Protein AF-C8PLB7-F1 (afdb_monomer)

Mean predicted aligned error: 11.34 Å

Radius of gyration: 22.4 Å; Cα contacts (8 Å, |Δi|>4): 377; chains: 1; bounding box: 38×76×65 Å

Foldseek 3Di:
DPDPPPVVVVCVVPVPPPPVVQADWPDWAWFDPPPDIWIWTDGPQWIDINNHTLGGWDQDPPRWTKWKAAPVSHIDYDQQQVCQQGQKIWIWTADPLGIKIKMWGDPRGRLVQQVVQHWIKIWIWIQSDPPRKIKIWIFIDHNVDQQTDTAWMAMPVQGIDGPVVLVVCVVVPVCVSSVVVVVVSNVNSVVSNCCVVPPNVSNND

Solvent-accessible surface area (backbone atoms only — not comparable to full-atom values): 11173 Å² total; per-residue (Å²): 143,88,77,80,68,66,65,62,57,55,53,61,73,70,70,62,81,70,76,73,65,71,48,73,67,81,52,76,50,80,41,72,79,85,85,52,77,47,40,35,36,39,40,74,63,30,37,23,53,73,82,42,75,47,40,60,50,33,78,42,87,92,76,25,40,27,37,35,32,34,75,87,55,51,57,34,46,99,73,50,75,92,50,50,74,29,38,27,38,36,38,40,41,36,56,98,67,35,41,38,37,41,35,40,34,26,96,85,16,36,34,66,36,25,75,69,46,32,72,28,39,36,39,37,41,33,37,53,46,80,92,79,30,39,40,40,36,32,31,36,40,27,70,77,45,76,42,46,45,68,50,40,35,33,30,70,92,73,42,77,49,35,58,76,53,47,63,51,33,60,72,68,68,48,48,72,64,30,50,54,50,50,54,52,48,53,51,48,32,54,48,44,27,50,44,40,68,69,42,51,51,68,51,57,107

Organism: NCBI:txid553220

Structure (mmCIF, N/CA/C/O backbone):
data_AF-C8PLB7-F1
#
_entry.id   AF-C8PLB7-F1
#
loop_
_atom_site.group_PDB
_atom_site.id
_atom_site.type_symbol
_atom_site.label_atom_id
_atom_site.label_alt_id
_atom_site.label_comp_id
_atom_site.label_asym_id
_atom_site.label_entity_id
_atom_site.label_seq_id
_atom_site.pdbx_PDB_ins_code
_atom_site.Cartn_x
_atom_site.Cartn_y
_atom_site.Cartn_z
_atom_site.occupancy
_atom_site.B_iso_or_equiv
_atom_site.auth_seq_id
_atom_site.auth_comp_id
_atom_site.auth_asym_id
_atom_site.auth_atom_id
_atom_site.pdbx_PDB_model_num
ATOM 1 N N . MET A 1 1 ? 16.553 -50.057 -45.258 1.00 44.00 1 MET A N 1
ATOM 2 C CA . MET A 1 1 ? 15.574 -49.364 -44.387 1.00 44.00 1 MET A CA 1
ATOM 3 C C . MET A 1 1 ? 15.854 -49.722 -42.934 1.00 44.00 1 MET A C 1
ATOM 5 O O . MET A 1 1 ? 15.486 -50.810 -42.526 1.00 44.00 1 MET A O 1
ATOM 9 N N . LYS A 1 2 ? 16.599 -48.869 -42.223 1.00 43.38 2 LYS A N 1
ATOM 10 C CA . LYS A 1 2 ? 16.922 -48.873 -40.775 1.00 43.38 2 LYS A CA 1
ATOM 11 C C . LYS A 1 2 ? 18.164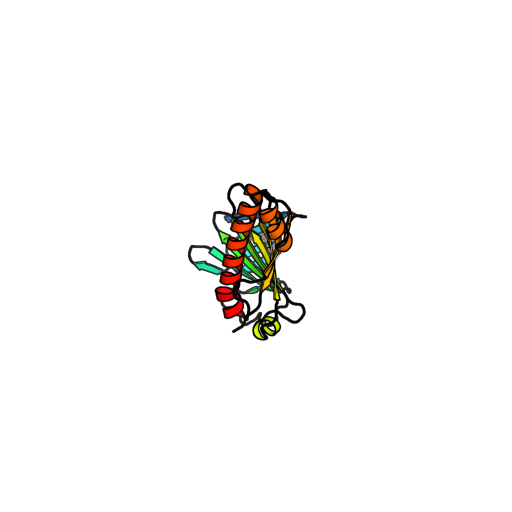 -47.986 -40.686 1.00 43.38 2 LYS A C 1
ATOM 13 O O . LYS A 1 2 ? 19.225 -48.495 -40.999 1.00 43.38 2 LYS A O 1
ATOM 18 N N . ASN A 1 3 ? 17.995 -46.669 -40.519 1.00 47.03 3 ASN A N 1
ATOM 19 C CA . ASN A 1 3 ? 19.025 -45.704 -40.052 1.00 47.03 3 ASN A CA 1
ATOM 20 C C . ASN A 1 3 ? 18.667 -44.225 -40.304 1.00 47.03 3 ASN A C 1
ATOM 22 O O . ASN A 1 3 ? 19.389 -43.352 -39.843 1.00 47.03 3 ASN A O 1
ATOM 26 N N . PHE A 1 4 ? 17.533 -43.902 -40.936 1.00 46.56 4 PHE A N 1
ATOM 27 C CA . PHE A 1 4 ? 17.143 -42.496 -41.156 1.00 46.56 4 PHE A CA 1
ATOM 28 C C . PHE A 1 4 ? 16.261 -41.871 -40.058 1.00 46.56 4 PHE A C 1
ATOM 30 O O . PHE A 1 4 ? 15.975 -40.682 -40.114 1.00 46.56 4 PHE A O 1
ATOM 37 N N . ILE A 1 5 ? 15.856 -42.632 -39.034 1.00 51.91 5 ILE A N 1
ATOM 38 C CA . ILE A 1 5 ? 14.947 -42.136 -37.977 1.00 51.91 5 ILE A CA 1
ATOM 39 C C . ILE A 1 5 ? 15.708 -41.460 -36.817 1.00 51.91 5 ILE A C 1
ATOM 41 O O . ILE A 1 5 ? 15.133 -40.667 -36.078 1.00 51.91 5 ILE A O 1
ATOM 45 N N . ILE A 1 6 ? 17.016 -41.696 -36.675 1.00 48.28 6 ILE A N 1
ATOM 46 C CA . ILE A 1 6 ? 17.774 -41.224 -35.501 1.00 48.28 6 ILE A CA 1
ATOM 47 C C . ILE A 1 6 ? 18.111 -39.722 -35.586 1.00 48.28 6 ILE A C 1
ATOM 49 O O . ILE A 1 6 ? 18.186 -39.056 -34.557 1.00 48.28 6 ILE A O 1
ATOM 53 N N . PHE A 1 7 ? 18.210 -39.136 -36.784 1.00 44.66 7 PHE A N 1
ATOM 54 C CA . PHE A 1 7 ? 18.536 -37.708 -36.924 1.00 44.66 7 PHE A CA 1
ATOM 55 C C . PHE A 1 7 ? 17.333 -36.761 -36.782 1.00 44.66 7 PHE A C 1
ATOM 57 O O . PHE A 1 7 ? 17.515 -35.609 -36.395 1.00 44.66 7 PHE A O 1
ATOM 64 N N . ALA A 1 8 ? 16.104 -37.235 -37.012 1.00 46.91 8 ALA A N 1
ATOM 65 C CA . ALA A 1 8 ? 14.906 -36.404 -36.855 1.00 46.91 8 ALA A CA 1
ATOM 66 C C . ALA A 1 8 ? 14.526 -36.188 -35.376 1.00 46.91 8 ALA A C 1
ATOM 68 O O . ALA A 1 8 ? 14.023 -35.127 -35.011 1.00 46.91 8 ALA A O 1
ATOM 69 N N . VAL A 1 9 ? 14.822 -37.160 -34.504 1.00 48.91 9 VAL A N 1
ATOM 70 C CA . VAL A 1 9 ? 14.510 -37.076 -33.064 1.00 48.91 9 VAL A CA 1
ATOM 71 C C . VAL A 1 9 ? 15.525 -36.201 -32.310 1.00 48.91 9 VAL A C 1
ATOM 73 O O . VAL A 1 9 ? 15.162 -35.525 -31.351 1.00 48.91 9 VAL A O 1
ATOM 76 N N . LEU A 1 10 ? 16.776 -36.118 -32.782 1.00 41.16 10 LEU A N 1
ATOM 77 C CA . LEU A 1 10 ? 17.802 -35.251 -32.185 1.00 41.16 10 LEU A CA 1
ATOM 78 C C . LEU A 1 10 ? 17.600 -33.756 -32.492 1.00 41.16 10 LEU A C 1
ATOM 80 O O . LEU A 1 10 ? 17.876 -32.921 -31.634 1.00 41.16 10 LEU A O 1
ATOM 84 N N . ALA A 1 11 ? 17.054 -33.404 -33.661 1.00 45.56 11 ALA A N 1
ATOM 85 C CA . ALA A 1 11 ? 16.717 -32.013 -33.981 1.00 45.56 11 ALA A CA 1
ATOM 86 C C . ALA A 1 11 ? 15.489 -31.504 -33.195 1.00 45.56 11 ALA A C 1
ATOM 88 O O . ALA A 1 11 ? 15.425 -30.327 -32.840 1.00 45.56 11 ALA A O 1
ATOM 89 N N . ALA A 1 12 ? 14.551 -32.394 -32.851 1.00 45.41 12 ALA A N 1
ATOM 90 C CA . ALA A 1 12 ? 13.386 -32.062 -32.028 1.00 45.41 12 ALA A CA 1
ATOM 91 C C . ALA A 1 12 ? 13.721 -31.898 -30.530 1.00 45.41 12 ALA A C 1
ATOM 93 O O . ALA A 1 12 ? 13.038 -31.150 -29.834 1.00 45.41 12 ALA A O 1
ATOM 94 N N . LEU A 1 13 ? 14.789 -32.539 -30.035 1.00 42.94 13 LEU A N 1
ATOM 95 C CA . LEU A 1 13 ? 15.243 -32.410 -28.641 1.00 42.94 13 LEU A CA 1
ATOM 96 C C . LEU A 1 13 ? 16.138 -31.182 -28.389 1.00 42.94 13 LEU A C 1
ATOM 98 O O . LEU A 1 13 ? 16.263 -30.751 -27.247 1.00 42.94 13 LEU A O 1
ATOM 102 N N . LEU A 1 14 ? 16.730 -30.593 -29.435 1.00 44.09 14 LEU A N 1
ATOM 103 C CA . LEU A 1 14 ? 17.601 -29.411 -29.326 1.00 44.09 14 LEU A CA 1
ATOM 104 C C . LEU A 1 14 ? 16.931 -28.097 -29.774 1.00 44.09 14 LEU A C 1
ATOM 106 O O . LEU A 1 14 ? 17.457 -27.021 -29.501 1.00 44.09 14 LEU A O 1
ATOM 110 N N . GLY A 1 15 ? 15.766 -28.160 -30.426 1.00 38.12 15 GLY A N 1
ATOM 111 C CA . GLY A 1 15 ? 15.064 -26.997 -30.991 1.00 38.12 15 GLY A CA 1
ATOM 112 C C . GLY A 1 15 ? 13.959 -26.383 -30.123 1.00 38.12 15 GLY A C 1
ATOM 113 O O . GLY A 1 15 ? 13.179 -25.584 -30.633 1.00 38.12 15 GLY A O 1
ATOM 114 N N . GLY A 1 16 ? 13.843 -26.767 -28.848 1.00 37.75 16 GLY A N 1
ATOM 115 C CA . GLY A 1 16 ? 12.650 -26.482 -28.039 1.00 37.75 16 GLY A CA 1
ATOM 116 C C . GLY A 1 16 ? 12.865 -25.782 -26.700 1.00 37.75 16 GLY A C 1
ATOM 117 O O . GLY A 1 16 ? 11.880 -25.478 -26.038 1.00 37.75 16 GLY A O 1
ATOM 118 N N . CYS A 1 17 ? 14.096 -25.452 -26.295 1.00 42.00 17 CYS A N 1
ATOM 119 C CA . CYS A 1 17 ? 14.272 -24.334 -25.368 1.00 42.00 17 CYS A CA 1
ATOM 120 C C . CYS A 1 17 ? 14.085 -23.074 -26.204 1.00 42.00 17 CYS A C 1
ATOM 122 O O . CYS A 1 17 ? 15.049 -22.414 -26.592 1.00 42.00 17 CYS A O 1
ATOM 124 N N . GLY A 1 18 ? 12.822 -22.772 -26.527 1.00 38.41 18 GLY A N 1
ATOM 125 C CA . GLY A 1 18 ? 12.438 -21.421 -26.869 1.00 38.41 18 GLY A CA 1
ATOM 126 C C . GLY A 1 18 ? 13.013 -20.574 -25.755 1.00 38.41 18 GLY A C 1
ATOM 127 O O . GLY A 1 18 ? 12.553 -20.647 -24.616 1.00 38.41 18 GLY A O 1
ATOM 128 N N . VAL A 1 19 ? 14.093 -19.859 -26.060 1.00 39.28 19 VAL A N 1
ATOM 129 C CA . VAL A 1 19 ? 14.572 -18.787 -25.214 1.00 39.28 19 VAL A CA 1
ATOM 130 C C . VAL A 1 19 ? 13.386 -17.843 -25.206 1.00 39.28 19 VAL A C 1
ATOM 132 O O . VAL A 1 19 ? 13.226 -17.023 -26.110 1.00 39.28 19 VAL A O 1
ATOM 135 N N . LEU A 1 20 ? 12.502 -18.018 -24.221 1.00 37.94 20 LEU A N 1
ATOM 136 C CA . LEU A 1 20 ? 11.649 -16.976 -23.702 1.00 37.94 20 LEU A CA 1
ATOM 137 C C . LEU A 1 20 ? 12.656 -15.930 -23.270 1.00 37.94 20 LEU A C 1
ATOM 139 O O . LEU A 1 20 ? 13.120 -15.914 -22.132 1.00 37.94 20 LEU A O 1
ATOM 143 N N . ARG A 1 21 ? 13.095 -15.124 -24.242 1.00 33.06 21 ARG A N 1
ATOM 144 C CA . ARG A 1 21 ? 13.812 -13.897 -23.981 1.00 33.06 21 ARG A CA 1
ATOM 145 C C . ARG A 1 21 ? 12.903 -13.220 -22.971 1.00 33.06 21 ARG A C 1
ATOM 147 O O . ARG A 1 21 ? 11.744 -12.977 -23.323 1.00 33.06 21 ARG A O 1
ATOM 154 N N . PRO A 1 22 ? 13.348 -13.025 -21.717 1.00 39.50 22 PRO A N 1
ATOM 155 C CA . PRO A 1 22 ? 12.521 -12.326 -20.758 1.00 39.50 22 PRO A CA 1
ATOM 156 C C . PRO A 1 22 ? 12.095 -11.038 -21.447 1.00 39.50 22 PRO A C 1
ATOM 158 O O . PRO A 1 22 ? 12.940 -10.372 -22.060 1.00 39.50 22 PRO A O 1
ATOM 161 N N . ALA A 1 23 ? 10.784 -10.775 -21.456 1.00 39.34 23 ALA A N 1
ATOM 162 C CA . ALA A 1 23 ? 10.234 -9.596 -22.104 1.00 39.34 23 ALA A CA 1
ATOM 163 C C . ALA A 1 23 ? 11.114 -8.406 -21.719 1.00 39.34 23 ALA A C 1
ATOM 165 O O . ALA A 1 23 ? 11.456 -8.252 -20.540 1.00 39.34 23 ALA A O 1
ATOM 166 N N . LYS A 1 24 ? 11.574 -7.668 -22.738 1.00 39.19 24 LYS A N 1
ATOM 167 C CA . LYS A 1 24 ? 12.488 -6.535 -22.588 1.00 39.19 24 LYS A CA 1
ATOM 168 C C . LYS A 1 24 ? 11.965 -5.702 -21.415 1.00 39.19 24 LYS A C 1
ATOM 170 O O . LYS A 1 24 ? 10.809 -5.298 -21.419 1.00 39.19 24 LYS A O 1
ATOM 175 N N . SER A 1 25 ? 12.766 -5.601 -20.360 1.00 45.75 25 SER A N 1
ATOM 176 C CA . SER A 1 25 ? 12.371 -4.913 -19.133 1.00 45.75 25 SER A CA 1
ATOM 177 C C . SER A 1 25 ? 12.063 -3.460 -19.466 1.00 45.75 25 SER A C 1
ATOM 179 O O . SER A 1 25 ? 12.968 -2.771 -19.929 1.00 45.75 25 SER A O 1
ATOM 181 N N . ASP A 1 26 ? 10.846 -2.989 -19.198 1.00 60.47 26 ASP A N 1
ATOM 182 C CA . ASP A 1 26 ? 10.502 -1.588 -19.464 1.00 60.47 26 ASP A CA 1
ATOM 183 C C . ASP A 1 26 ? 11.167 -0.650 -18.441 1.00 60.47 26 ASP A C 1
ATOM 185 O O . ASP A 1 26 ? 11.612 0.436 -18.803 1.00 60.47 26 ASP A O 1
ATOM 189 N N . LYS A 1 27 ? 11.268 -1.060 -17.163 1.00 69.75 27 LYS A N 1
ATOM 190 C CA . LYS A 1 27 ? 11.910 -0.294 -16.071 1.00 69.75 27 LYS A CA 1
ATOM 191 C C . LYS A 1 27 ? 12.019 -1.147 -14.797 1.00 69.75 27 LYS A C 1
ATOM 193 O O . LYS A 1 27 ? 11.112 -1.929 -14.506 1.00 69.75 27 LYS A O 1
ATOM 198 N N . GLU A 1 28 ? 13.094 -0.976 -14.026 1.00 79.44 28 GLU A N 1
ATOM 199 C CA . GLU A 1 28 ? 13.206 -1.497 -12.653 1.00 79.44 28 GLU A CA 1
ATOM 200 C C . GLU A 1 28 ? 13.018 -0.356 -11.650 1.00 79.44 28 GLU A C 1
ATOM 202 O O . GLU A 1 28 ? 13.609 0.714 -11.798 1.00 79.44 28 GLU A O 1
ATOM 207 N N . PHE A 1 29 ? 12.222 -0.593 -10.610 1.00 78.56 29 PHE A N 1
ATOM 208 C CA . PHE A 1 29 ? 11.999 0.341 -9.515 1.00 78.56 29 PHE A CA 1
ATOM 209 C C . PHE A 1 29 ? 12.600 -0.230 -8.237 1.00 78.56 29 PHE A C 1
ATOM 211 O O . PHE A 1 29 ? 12.199 -1.297 -7.771 1.00 78.56 29 PHE A O 1
ATOM 218 N N . LYS A 1 30 ? 13.568 0.482 -7.662 1.00 78.44 30 LYS A N 1
ATOM 219 C CA . LYS A 1 30 ? 14.240 0.076 -6.427 1.00 78.44 30 LYS A CA 1
ATOM 220 C C . LYS A 1 30 ? 13.672 0.868 -5.259 1.00 78.44 30 LYS A C 1
ATOM 222 O O . LYS A 1 30 ? 13.637 2.096 -5.295 1.00 78.44 30 LYS A O 1
ATOM 227 N N . PHE A 1 31 ? 13.238 0.147 -4.237 1.00 74.38 31 PHE A N 1
ATOM 228 C CA . PHE A 1 31 ? 12.673 0.692 -3.013 1.00 74.38 31 PHE A CA 1
ATOM 229 C C . PHE A 1 31 ? 13.518 0.284 -1.834 1.00 74.38 31 PHE A C 1
ATOM 231 O O . PHE A 1 31 ? 13.687 -0.905 -1.595 1.00 74.38 31 PHE A O 1
ATOM 238 N N . TYR A 1 32 ? 14.003 1.255 -1.076 1.00 67.81 32 TYR A N 1
ATOM 239 C CA . TYR A 1 32 ? 14.591 0.970 0.220 1.00 67.81 32 TYR A CA 1
ATOM 240 C C . TYR A 1 32 ? 13.494 1.039 1.281 1.00 67.81 32 TYR A C 1
ATOM 242 O O . TYR A 1 32 ? 12.891 2.092 1.467 1.00 67.81 32 TYR A O 1
ATOM 250 N N . ASP A 1 33 ? 13.216 -0.077 1.953 1.00 62.31 33 ASP A N 1
ATOM 251 C CA . ASP A 1 33 ? 12.211 -0.140 3.027 1.00 62.31 33 ASP A CA 1
ATOM 252 C C . ASP A 1 33 ? 12.786 0.192 4.417 1.00 62.31 33 ASP A C 1
ATOM 254 O O . ASP A 1 33 ? 12.094 0.050 5.421 1.00 62.31 33 ASP A O 1
ATOM 258 N N . GLY A 1 34 ? 14.054 0.615 4.488 1.00 57.06 34 GLY A N 1
ATOM 259 C CA . GLY A 1 34 ? 14.772 0.857 5.742 1.00 57.06 34 GLY A CA 1
ATOM 260 C C . GLY A 1 34 ? 15.759 -0.252 6.115 1.00 57.06 34 GLY A C 1
ATOM 261 O O . GLY A 1 34 ? 16.770 0.048 6.746 1.00 57.06 34 GLY A O 1
ATOM 262 N N . ASN A 1 35 ? 15.521 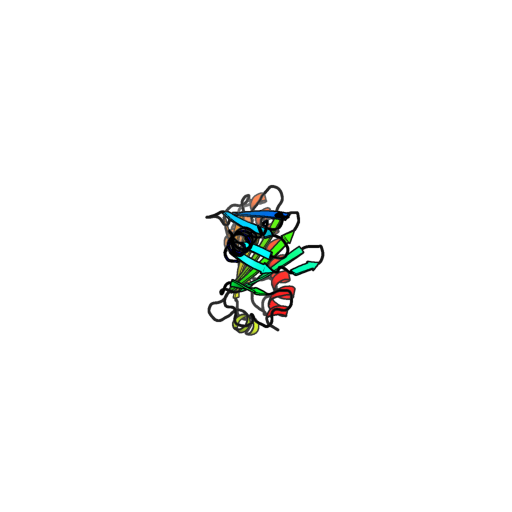-1.494 5.676 1.00 63.47 35 ASN A N 1
ATOM 263 C CA . ASN A 1 35 ? 16.353 -2.663 5.994 1.00 63.47 35 ASN A CA 1
ATOM 264 C C . ASN A 1 35 ? 16.916 -3.355 4.749 1.00 63.47 35 ASN A C 1
ATOM 266 O O . ASN A 1 35 ? 17.990 -3.954 4.792 1.00 63.47 35 ASN A O 1
ATOM 270 N N . LYS A 1 36 ? 16.181 -3.318 3.638 1.00 72.00 36 LYS A N 1
ATOM 271 C CA . LYS A 1 36 ? 16.565 -3.963 2.385 1.00 72.00 36 LYS A CA 1
ATOM 272 C C . LYS A 1 36 ? 16.073 -3.167 1.189 1.00 72.00 36 LYS A C 1
ATOM 274 O O . LYS A 1 36 ? 15.085 -2.436 1.240 1.00 72.00 36 LYS A O 1
ATOM 279 N N . THR A 1 37 ? 16.767 -3.360 0.075 1.00 79.94 37 THR A N 1
ATOM 280 C CA . THR A 1 37 ? 16.272 -2.895 -1.216 1.00 79.94 37 THR A CA 1
ATOM 281 C C . THR A 1 37 ? 15.337 -3.951 -1.792 1.00 79.94 37 THR A C 1
ATOM 283 O O . THR A 1 37 ? 15.743 -5.089 -2.019 1.00 79.94 37 THR A O 1
ATOM 286 N N . VAL A 1 38 ? 14.088 -3.575 -2.029 1.00 82.19 38 VAL A N 1
ATOM 287 C CA . VAL A 1 38 ? 13.103 -4.349 -2.778 1.00 82.19 38 VAL A CA 1
ATOM 288 C C . VAL A 1 38 ? 13.103 -3.861 -4.221 1.00 82.19 38 VAL A C 1
ATOM 290 O O . VAL A 1 38 ? 13.019 -2.662 -4.485 1.00 82.19 38 VAL A O 1
ATOM 293 N N . ILE A 1 39 ? 13.216 -4.791 -5.163 1.00 84.38 39 ILE A N 1
ATOM 294 C CA . ILE A 1 39 ? 13.245 -4.502 -6.595 1.00 84.38 39 ILE A CA 1
ATOM 295 C C . ILE A 1 39 ? 11.906 -4.904 -7.194 1.00 84.38 39 ILE A C 1
ATOM 297 O O . ILE A 1 39 ? 11.518 -6.072 -7.138 1.00 84.38 39 ILE A O 1
ATOM 301 N N . TYR A 1 40 ? 11.230 -3.943 -7.808 1.00 84.44 40 TYR A N 1
ATOM 302 C CA . TYR A 1 40 ? 10.045 -4.182 -8.614 1.00 84.44 40 TYR A CA 1
ATOM 303 C C . TYR A 1 40 ? 10.386 -4.069 -10.089 1.00 84.44 40 TYR A C 1
ATOM 305 O O . TYR A 1 40 ? 11.109 -3.163 -10.504 1.00 84.44 40 TYR A O 1
ATOM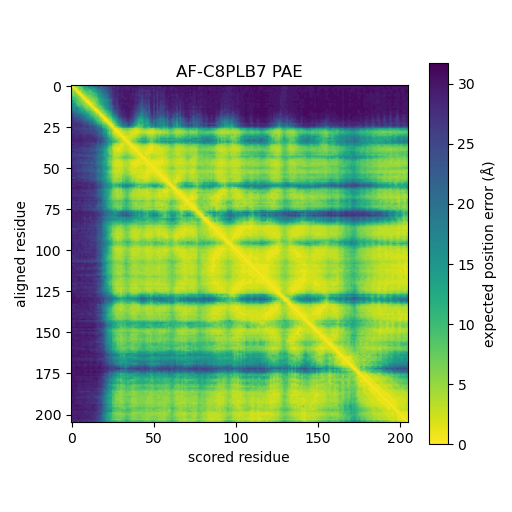 313 N N . LYS A 1 41 ? 9.858 -4.986 -10.892 1.00 84.62 41 LYS A N 1
ATOM 314 C CA . LYS A 1 41 ? 10.141 -5.041 -12.325 1.00 84.62 41 LYS A CA 1
ATOM 315 C C . LYS A 1 41 ? 8.876 -5.326 -13.112 1.00 84.62 41 LYS A C 1
ATOM 317 O O . LYS A 1 41 ? 8.127 -6.234 -12.760 1.00 84.62 41 LYS A O 1
ATOM 322 N N . PHE A 1 42 ? 8.695 -4.596 -14.207 1.00 80.00 42 PHE A N 1
ATOM 323 C CA . PHE A 1 42 ? 7.712 -4.933 -15.230 1.00 80.00 42 PHE A CA 1
ATOM 324 C C . PHE A 1 42 ? 8.391 -5.677 -16.375 1.00 80.00 42 PHE A C 1
ATOM 326 O O . PHE A 1 42 ? 9.396 -5.214 -16.920 1.00 80.00 42 PHE A O 1
ATOM 333 N N . ALA A 1 43 ? 7.843 -6.836 -16.728 1.00 82.00 43 ALA A N 1
ATOM 334 C CA . ALA A 1 43 ? 8.248 -7.587 -17.908 1.00 82.00 43 ALA A CA 1
ATOM 335 C C . ALA A 1 43 ? 6.987 -8.040 -18.652 1.00 82.00 43 ALA A C 1
ATOM 337 O O . ALA A 1 43 ? 6.261 -8.926 -18.187 1.00 82.00 43 ALA A O 1
ATOM 338 N N . GLY A 1 44 ? 6.712 -7.392 -19.789 1.00 82.44 44 GLY A N 1
ATOM 339 C CA . GLY A 1 44 ? 5.432 -7.511 -20.485 1.00 82.44 44 GLY A CA 1
ATOM 340 C C . GLY A 1 44 ? 4.287 -6.988 -19.613 1.00 82.44 44 GLY A C 1
ATOM 341 O O . GLY A 1 44 ? 4.365 -5.893 -19.058 1.00 82.44 44 GLY A O 1
ATOM 342 N N . GLU A 1 45 ? 3.246 -7.799 -19.445 1.00 81.62 45 GLU A N 1
ATOM 343 C CA . GLU A 1 45 ? 2.067 -7.458 -18.634 1.00 81.62 45 GLU A CA 1
ATOM 344 C C . GLU A 1 45 ? 2.193 -7.870 -17.158 1.00 81.62 45 GLU A C 1
ATOM 346 O O . GLU A 1 45 ? 1.261 -7.679 -16.384 1.00 81.62 45 GLU A O 1
ATOM 351 N N . ASN A 1 46 ? 3.335 -8.427 -16.738 1.00 86.50 46 ASN A N 1
ATOM 352 C CA . ASN A 1 46 ? 3.519 -8.949 -15.382 1.00 86.50 46 ASN A CA 1
ATOM 353 C C . ASN A 1 46 ? 4.350 -8.013 -14.493 1.00 86.50 46 ASN A C 1
ATOM 355 O O . ASN A 1 46 ? 5.356 -7.448 -14.938 1.00 86.50 46 ASN A O 1
ATOM 359 N N . LEU A 1 47 ? 3.963 -7.912 -13.217 1.00 86.12 47 LEU A N 1
ATOM 360 C CA . LEU A 1 47 ? 4.757 -7.303 -12.147 1.00 86.12 47 LEU A CA 1
ATOM 361 C C . LEU A 1 47 ? 5.543 -8.377 -11.387 1.00 86.12 47 LEU A C 1
ATOM 363 O O . LEU A 1 47 ? 4.999 -9.419 -11.026 1.00 86.12 47 LEU A O 1
ATOM 367 N N . TYR A 1 48 ? 6.799 -8.076 -11.072 1.00 87.62 48 TYR A N 1
ATOM 368 C CA . TYR A 1 48 ? 7.669 -8.904 -10.245 1.00 87.62 48 TYR A CA 1
ATOM 369 C C . TYR A 1 48 ? 8.122 -8.135 -8.999 1.00 87.62 48 TYR A C 1
ATOM 371 O O . TYR A 1 48 ? 8.446 -6.955 -9.102 1.00 87.62 48 TYR A O 1
ATOM 379 N N . GLU A 1 49 ? 8.201 -8.811 -7.851 1.00 87.56 49 GLU A N 1
ATOM 380 C CA . GLU A 1 49 ? 8.797 -8.322 -6.594 1.00 87.56 49 GLU A CA 1
ATOM 381 C C . GLU A 1 49 ? 9.976 -9.238 -6.240 1.00 87.56 49 GLU A C 1
ATOM 383 O O . GLU A 1 49 ? 9.790 -10.431 -6.010 1.00 87.56 49 GLU A O 1
ATOM 388 N N . ASN A 1 50 ? 11.203 -8.709 -6.240 1.00 87.62 50 ASN A N 1
ATOM 389 C CA . ASN A 1 50 ? 12.442 -9.469 -6.019 1.00 87.62 50 ASN A CA 1
ATOM 390 C C . ASN A 1 50 ? 12.537 -10.747 -6.878 1.00 87.62 50 ASN A C 1
ATOM 392 O O . ASN A 1 50 ? 12.940 -11.805 -6.403 1.00 87.62 50 ASN A O 1
ATOM 396 N N . GLY A 1 51 ? 12.107 -10.666 -8.140 1.00 85.75 51 GLY A N 1
ATOM 397 C CA . GLY A 1 51 ? 12.100 -11.797 -9.075 1.00 85.75 51 GLY A CA 1
ATOM 398 C C . GLY A 1 51 ? 10.911 -12.757 -8.933 1.00 85.75 51 GLY A C 1
ATOM 399 O O . GLY A 1 51 ? 10.690 -13.571 -9.827 1.00 85.75 51 GLY A O 1
ATOM 400 N N . ARG A 1 52 ? 10.087 -12.641 -7.884 1.00 88.25 52 ARG A N 1
ATOM 401 C CA . ARG A 1 52 ? 8.824 -13.383 -7.775 1.00 88.25 52 ARG A CA 1
ATOM 402 C C . ARG A 1 52 ? 7.774 -12.741 -8.674 1.00 88.25 52 ARG A C 1
ATOM 404 O O . ARG A 1 52 ? 7.470 -11.565 -8.495 1.00 88.25 52 ARG A O 1
ATOM 411 N N . ASN A 1 53 ? 7.186 -13.517 -9.585 1.00 87.75 53 ASN A N 1
ATOM 412 C CA . ASN A 1 53 ? 6.037 -13.063 -10.368 1.00 87.75 53 ASN A CA 1
ATOM 413 C C . ASN A 1 53 ? 4.843 -12.839 -9.431 1.00 87.75 53 ASN A C 1
ATOM 415 O O . ASN A 1 53 ? 4.414 -13.763 -8.735 1.00 87.75 53 ASN A O 1
ATOM 419 N N . LEU A 1 54 ? 4.345 -11.608 -9.395 1.00 86.25 54 LEU A N 1
ATOM 420 C CA . LEU A 1 54 ? 3.127 -11.263 -8.683 1.00 86.25 54 LEU A CA 1
ATOM 421 C C . LEU A 1 54 ? 1.922 -11.526 -9.581 1.00 86.25 54 LEU A C 1
ATOM 423 O O . LEU A 1 54 ? 0.964 -12.132 -9.119 1.00 86.25 54 LEU A O 1
ATOM 427 N N . GLY A 1 55 ? 1.980 -11.172 -10.861 1.00 85.62 55 GLY A N 1
ATOM 428 C CA . GLY A 1 55 ? 0.932 -11.442 -11.842 1.00 85.62 55 GLY A CA 1
ATOM 429 C C . GLY A 1 55 ? 0.679 -10.249 -12.753 1.00 85.62 55 GLY A C 1
ATOM 430 O O . GLY A 1 55 ? 1.474 -9.307 -12.800 1.00 85.62 55 GLY A O 1
ATOM 431 N N . VAL A 1 56 ? -0.447 -10.293 -13.466 1.00 83.56 56 VAL A N 1
ATOM 432 C CA . VAL A 1 56 ? -0.795 -9.295 -14.482 1.00 83.56 56 VAL A CA 1
ATOM 433 C C . VAL A 1 56 ? -1.262 -7.988 -13.840 1.00 83.56 56 VAL A C 1
ATOM 435 O O . VAL A 1 56 ? -2.201 -7.986 -13.040 1.00 83.56 56 VAL A O 1
ATOM 438 N N . TYR A 1 57 ? -0.624 -6.870 -14.193 1.00 80.69 57 TYR A N 1
ATOM 439 C CA . TYR A 1 57 ? -1.045 -5.544 -13.738 1.00 80.69 57 TYR A CA 1
ATOM 440 C C . TYR A 1 57 ? -2.138 -4.966 -14.643 1.00 80.69 57 TYR A C 1
ATOM 442 O O . TYR A 1 57 ? -2.224 -5.246 -15.832 1.00 80.69 57 TYR A O 1
ATOM 450 N N . SER A 1 58 ? -2.985 -4.118 -14.070 1.00 78.62 58 SER A N 1
ATOM 451 C CA . SER A 1 58 ? -3.965 -3.310 -14.789 1.00 78.62 58 SER A CA 1
ATOM 452 C C . SER A 1 58 ? -3.450 -1.884 -14.971 1.00 78.62 58 SER A C 1
ATOM 454 O O . SER A 1 58 ? -2.841 -1.314 -14.061 1.00 78.62 58 SER A O 1
ATOM 456 N N . ILE A 1 59 ? -3.741 -1.278 -16.119 1.00 76.56 59 ILE A N 1
ATOM 457 C CA . ILE A 1 59 ? -3.495 0.148 -16.343 1.00 76.56 59 ILE A CA 1
ATOM 458 C C . ILE A 1 59 ? -4.707 0.932 -15.828 1.00 76.56 59 ILE A C 1
ATOM 460 O O . ILE A 1 59 ? -5.849 0.682 -16.214 1.00 76.56 59 ILE A O 1
ATOM 464 N N . TYR A 1 60 ? -4.457 1.865 -14.917 1.00 66.12 60 TYR A N 1
ATOM 465 C CA . TYR A 1 60 ? -5.418 2.839 -14.416 1.00 66.12 60 TYR A CA 1
ATOM 466 C C . TYR A 1 60 ? -5.085 4.223 -14.995 1.00 66.12 60 TYR A C 1
ATOM 468 O O . TYR A 1 60 ? -3.969 4.440 -15.460 1.00 66.12 60 TYR A O 1
ATOM 476 N N . ARG A 1 61 ? -6.070 5.136 -14.993 1.00 62.44 61 ARG A N 1
ATOM 477 C CA . ARG A 1 61 ? -6.020 6.517 -15.532 1.00 62.44 61 ARG A CA 1
ATOM 478 C C . ARG A 1 61 ? -4.599 7.108 -15.596 1.00 62.44 61 ARG A C 1
ATOM 480 O O . ARG A 1 61 ? -3.900 7.071 -14.593 1.00 62.44 61 ARG A O 1
ATOM 487 N N . ASN A 1 62 ? -4.227 7.713 -16.727 1.00 62.91 62 ASN A N 1
ATOM 488 C CA . ASN A 1 62 ? -2.903 8.315 -16.973 1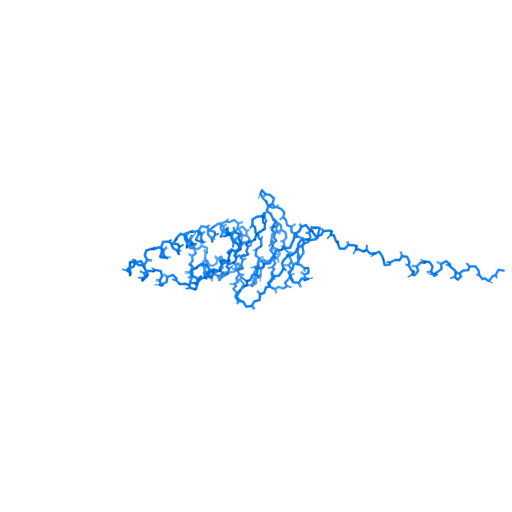.00 62.91 62 ASN A CA 1
ATOM 489 C C . ASN A 1 62 ? -1.723 7.316 -16.946 1.00 62.91 62 ASN A C 1
ATOM 491 O O . ASN A 1 62 ? -0.671 7.631 -16.403 1.00 62.91 62 ASN A O 1
ATOM 495 N N . ASN A 1 63 ? -1.880 6.123 -17.537 1.00 67.81 63 ASN A N 1
ATOM 496 C CA . ASN A 1 63 ? -0.825 5.096 -17.667 1.00 67.81 63 ASN A CA 1
ATOM 497 C C . ASN A 1 63 ? -0.249 4.559 -16.347 1.00 67.81 63 ASN A C 1
ATOM 499 O O . ASN A 1 63 ? 0.822 3.954 -16.322 1.00 67.81 63 ASN A O 1
ATOM 503 N N . ILE A 1 64 ? -0.985 4.721 -15.253 1.00 72.44 64 ILE A N 1
ATOM 504 C CA . ILE A 1 64 ? -0.576 4.237 -13.942 1.00 72.44 64 ILE A CA 1
ATOM 505 C C . ILE A 1 64 ? -0.727 2.719 -13.909 1.00 72.44 64 ILE A C 1
ATOM 507 O O . ILE A 1 64 ? -1.829 2.185 -14.059 1.00 72.44 64 ILE A O 1
ATOM 511 N N . ARG A 1 65 ? 0.366 2.004 -13.647 1.00 79.81 65 ARG A N 1
ATOM 512 C CA . ARG A 1 65 ? 0.337 0.541 -13.514 1.00 79.81 65 ARG A CA 1
ATOM 513 C C . ARG A 1 65 ? -0.059 0.159 -12.094 1.00 79.81 65 ARG A C 1
ATOM 515 O O . ARG A 1 65 ? 0.556 0.628 -11.135 1.00 79.81 65 ARG A O 1
ATOM 522 N N . THR A 1 66 ? -1.074 -0.694 -11.960 1.00 77.44 66 THR A N 1
ATOM 523 C CA . THR A 1 66 ? -1.620 -1.114 -10.664 1.00 77.44 66 THR A CA 1
ATOM 524 C C . THR A 1 66 ? -1.889 -2.608 -10.594 1.00 77.44 66 THR A C 1
ATOM 526 O O . THR A 1 66 ? -2.289 -3.229 -11.570 1.00 77.44 66 THR A O 1
ATOM 529 N N . ILE A 1 67 ? -1.698 -3.195 -9.422 1.00 82.88 67 ILE A N 1
ATOM 530 C CA . ILE A 1 67 ? -2.108 -4.567 -9.117 1.00 82.88 67 ILE A CA 1
ATOM 531 C C . ILE A 1 67 ? -2.413 -4.629 -7.626 1.00 82.88 67 ILE A C 1
ATOM 533 O O . ILE A 1 67 ? -1.818 -3.864 -6.856 1.00 82.88 67 ILE A O 1
ATOM 537 N N . ALA A 1 68 ? -3.330 -5.506 -7.217 1.00 83.62 68 ALA A N 1
ATOM 538 C CA . ALA A 1 68 ? -3.433 -5.871 -5.812 1.00 83.62 68 ALA A CA 1
ATOM 539 C C . ALA A 1 68 ? -3.066 -7.334 -5.600 1.00 83.62 68 ALA A C 1
ATOM 541 O O . ALA A 1 68 ? -3.512 -8.205 -6.343 1.00 83.62 68 ALA A O 1
ATOM 542 N N . VAL A 1 69 ? -2.271 -7.593 -4.568 1.00 84.56 69 VAL A N 1
ATOM 543 C CA . VAL A 1 69 ? -1.795 -8.936 -4.219 1.00 84.56 69 VAL A CA 1
ATOM 544 C C . VAL A 1 69 ? -2.241 -9.257 -2.803 1.00 84.56 69 VAL A C 1
ATOM 546 O O . VAL A 1 69 ? -1.985 -8.458 -1.899 1.00 84.56 69 VAL A O 1
ATOM 549 N N . ASP A 1 70 ? -2.902 -10.398 -2.592 1.00 83.25 70 ASP A N 1
ATOM 550 C CA . ASP A 1 70 ? -3.272 -10.832 -1.242 1.00 83.25 70 ASP A CA 1
ATOM 551 C C . ASP A 1 70 ? -2.105 -11.480 -0.477 1.00 83.25 70 ASP A C 1
ATOM 553 O O . ASP A 1 70 ? -1.033 -11.757 -1.014 1.00 83.25 70 ASP A O 1
ATOM 557 N N . GLY A 1 71 ? -2.321 -11.764 0.808 1.00 75.62 71 GLY A N 1
ATOM 558 C CA . GLY A 1 71 ? -1.342 -12.452 1.655 1.00 75.62 71 GLY A CA 1
ATOM 559 C C . GLY A 1 71 ? -0.938 -13.858 1.183 1.00 75.62 71 GLY A C 1
ATOM 560 O O . GLY A 1 71 ? 0.093 -14.351 1.632 1.00 75.62 71 GLY A O 1
ATOM 561 N N . ALA A 1 72 ? -1.697 -14.495 0.283 1.00 80.12 72 ALA A N 1
ATOM 562 C CA . ALA A 1 72 ? -1.327 -15.766 -0.345 1.00 80.12 72 ALA A CA 1
ATOM 563 C C . ALA A 1 72 ? -0.482 -15.567 -1.621 1.00 80.12 72 ALA A C 1
ATOM 565 O O . ALA A 1 72 ? 0.021 -16.531 -2.196 1.00 80.12 72 ALA A O 1
ATOM 566 N N . GLY A 1 73 ? -0.285 -14.321 -2.058 1.00 76.75 73 GLY A N 1
ATOM 567 C CA . GLY A 1 73 ? 0.417 -13.982 -3.290 1.00 76.75 73 GLY A CA 1
ATOM 568 C C . GLY A 1 73 ? -0.443 -14.129 -4.539 1.00 76.75 73 GLY A C 1
ATOM 569 O O . GLY A 1 73 ? 0.107 -14.144 -5.637 1.00 76.75 73 GLY A O 1
ATOM 570 N N . ARG A 1 74 ? -1.767 -14.260 -4.390 1.00 81.06 74 ARG A N 1
ATOM 571 C CA . ARG A 1 74 ? -2.689 -14.222 -5.526 1.00 81.06 74 ARG A CA 1
ATOM 572 C C . ARG A 1 74 ? -2.871 -12.777 -5.950 1.00 81.06 74 ARG A C 1
ATOM 574 O O . ARG A 1 74 ? -3.086 -11.905 -5.106 1.00 81.06 74 ARG A O 1
ATOM 581 N N . SER A 1 75 ? -2.796 -12.556 -7.252 1.00 81.38 75 SER A N 1
ATOM 582 C CA . SER A 1 75 ? -2.990 -11.244 -7.846 1.00 81.38 75 SER A CA 1
ATOM 583 C C . SER A 1 75 ? -4.388 -11.049 -8.370 1.00 81.38 75 SER A C 1
ATOM 585 O O . SER A 1 75 ? -5.024 -11.969 -8.881 1.00 81.38 75 SER A O 1
ATOM 587 N N . TYR A 1 76 ? -4.823 -9.805 -8.284 1.00 73.94 76 TYR A N 1
ATOM 588 C CA . TYR A 1 76 ? -6.133 -9.368 -8.700 1.00 73.94 76 TYR A CA 1
ATOM 589 C C . TYR A 1 76 ? -5.968 -8.126 -9.579 1.00 73.94 76 TYR A C 1
ATOM 591 O O . TYR A 1 76 ? -5.309 -7.156 -9.191 1.00 73.94 76 TYR A O 1
ATOM 599 N N . GLY A 1 77 ? -6.539 -8.196 -10.784 1.00 64.81 77 GLY A N 1
ATOM 600 C CA . GLY A 1 77 ? -6.738 -7.043 -11.662 1.00 64.81 77 GLY A CA 1
ATOM 601 C C . GLY A 1 77 ? -7.983 -6.249 -11.258 1.00 64.81 77 GLY A C 1
ATOM 602 O O . GLY A 1 77 ? -8.562 -6.494 -10.205 1.00 64.81 77 GLY A O 1
ATOM 603 N N . ASN A 1 78 ? -8.426 -5.323 -12.111 1.00 54.94 78 ASN A N 1
ATOM 604 C CA . ASN A 1 78 ? -9.442 -4.296 -11.815 1.00 54.94 78 ASN A CA 1
ATOM 605 C C . ASN A 1 78 ? -10.847 -4.736 -11.315 1.00 54.94 78 ASN A C 1
ATOM 607 O O . ASN A 1 78 ? -11.686 -3.861 -11.146 1.00 54.94 78 ASN A O 1
ATOM 611 N N . ASN A 1 79 ? -11.118 -6.009 -11.003 1.00 57.59 79 ASN A N 1
ATOM 612 C CA . ASN A 1 79 ? -12.377 -6.471 -10.400 1.00 57.59 79 ASN A CA 1
ATOM 613 C C . ASN A 1 79 ? -12.112 -7.510 -9.295 1.00 57.59 79 ASN A C 1
ATOM 615 O O . ASN A 1 79 ? -11.855 -8.683 -9.555 1.00 57.59 79 ASN A O 1
ATOM 619 N N . TYR A 1 80 ? -12.175 -7.068 -8.041 1.00 63.72 80 TYR A N 1
ATOM 620 C CA . TYR A 1 80 ? -11.458 -7.677 -6.917 1.00 63.72 80 TYR A CA 1
ATOM 621 C C . TYR A 1 80 ? -12.278 -8.625 -6.008 1.00 63.72 80 TYR A C 1
ATOM 623 O O . TYR A 1 80 ? -11.868 -8.938 -4.889 1.00 63.72 80 TYR A O 1
ATOM 631 N N . ARG A 1 81 ? -13.432 -9.123 -6.468 1.00 61.09 81 ARG A N 1
ATOM 632 C CA . ARG A 1 81 ? -14.397 -9.869 -5.626 1.00 61.09 81 ARG A CA 1
ATOM 633 C C . ARG A 1 81 ? -13.832 -11.150 -4.988 1.00 61.09 81 ARG A C 1
ATOM 635 O O . ARG A 1 81 ? -14.266 -11.560 -3.918 1.00 61.09 81 ARG A O 1
ATOM 642 N N . SER A 1 82 ? -12.836 -11.773 -5.614 1.00 63.06 82 SER A N 1
ATOM 643 C CA . SER A 1 82 ? -12.180 -13.005 -5.144 1.00 63.06 82 SER A CA 1
ATOM 644 C C . SER A 1 82 ? -11.279 -12.826 -3.913 1.00 63.06 82 SER A C 1
ATOM 646 O O . SER A 1 82 ? -10.809 -13.816 -3.353 1.00 63.06 82 SER A O 1
ATOM 648 N N . ALA A 1 83 ? -11.041 -11.588 -3.473 1.00 66.56 83 ALA A N 1
ATOM 649 C CA . ALA A 1 83 ? -10.113 -11.272 -2.393 1.00 66.56 83 ALA A CA 1
ATOM 650 C C . ALA A 1 83 ? -10.793 -10.764 -1.105 1.00 66.56 83 ALA A C 1
ATOM 652 O O . ALA A 1 83 ? -10.093 -10.392 -0.169 1.00 66.56 83 ALA A O 1
ATOM 653 N N . LEU A 1 84 ? -12.128 -10.798 -0.995 1.00 73.75 84 LEU A N 1
ATOM 654 C CA . LEU A 1 84 ? -12.882 -10.277 0.165 1.00 73.75 84 LEU A CA 1
ATOM 655 C C . LEU A 1 84 ? -12.421 -10.828 1.533 1.00 73.75 84 LEU A C 1
ATOM 657 O O . LEU A 1 84 ? -12.507 -10.138 2.548 1.00 73.75 84 LEU A O 1
ATOM 661 N N . ASN A 1 85 ? -11.871 -12.047 1.556 1.00 76.75 85 ASN A N 1
ATOM 662 C CA . ASN A 1 85 ? -11.342 -12.700 2.760 1.00 76.75 85 ASN A CA 1
ATOM 663 C C . ASN A 1 85 ? -9.835 -12.462 2.986 1.00 76.75 85 ASN A C 1
ATOM 665 O O . ASN A 1 85 ? -9.221 -13.099 3.845 1.00 76.75 85 ASN A O 1
ATOM 669 N N . ALA A 1 86 ? -9.203 -11.581 2.208 1.00 84.44 86 ALA A N 1
ATOM 670 C CA . ALA A 1 86 ? -7.785 -11.292 2.334 1.00 84.44 86 ALA A CA 1
ATOM 671 C C . ALA A 1 86 ? -7.482 -10.664 3.701 1.00 84.44 86 ALA A C 1
ATOM 673 O O . ALA A 1 86 ? -8.113 -9.701 4.139 1.00 84.44 86 ALA A O 1
ATOM 674 N N . LYS A 1 87 ? -6.469 -11.212 4.376 1.00 91.00 87 LYS A N 1
ATOM 675 C CA . LYS A 1 87 ? -5.929 -10.662 5.629 1.00 91.00 87 LYS A CA 1
ATOM 676 C C . LYS A 1 87 ? -4.869 -9.598 5.395 1.00 91.00 87 LYS A C 1
ATOM 678 O O . LYS A 1 87 ? -4.604 -8.806 6.288 1.00 91.00 87 LYS A O 1
ATOM 683 N N . ARG A 1 88 ? -4.264 -9.588 4.209 1.00 89.75 88 ARG A N 1
ATOM 684 C CA . ARG A 1 88 ? -3.328 -8.568 3.746 1.00 89.75 88 ARG A CA 1
ATOM 685 C C . ARG A 1 88 ? -3.550 -8.342 2.267 1.00 89.75 88 ARG A C 1
ATOM 687 O O . ARG A 1 88 ? -3.781 -9.308 1.546 1.00 89.75 88 ARG A O 1
ATOM 694 N N . MET A 1 89 ? -3.439 -7.095 1.851 1.00 87.94 89 MET A N 1
ATOM 695 C CA . MET A 1 89 ? -3.395 -6.684 0.463 1.00 87.94 89 MET A CA 1
ATOM 696 C C . MET A 1 89 ? -2.322 -5.635 0.278 1.00 87.94 89 MET A C 1
ATOM 698 O O . MET A 1 89 ? -2.209 -4.731 1.097 1.00 87.94 89 MET A O 1
ATOM 702 N N . LYS A 1 90 ? -1.567 -5.731 -0.807 1.00 87.81 90 LYS A N 1
ATOM 703 C CA . LYS A 1 90 ? -0.680 -4.662 -1.258 1.00 87.81 90 LYS A CA 1
ATOM 704 C C . LYS A 1 90 ? -1.227 -4.095 -2.553 1.00 87.81 90 LYS A C 1
ATOM 706 O O . LYS A 1 90 ? -1.460 -4.860 -3.481 1.00 87.81 90 LYS A O 1
ATOM 711 N N . PHE A 1 91 ? -1.416 -2.787 -2.601 1.00 85.44 91 PHE A N 1
ATOM 712 C CA . PHE A 1 91 ? -1.764 -2.027 -3.789 1.00 85.44 91 PHE A CA 1
ATOM 713 C C . PHE A 1 91 ? -0.515 -1.331 -4.285 1.00 85.44 91 PHE A C 1
ATOM 715 O O . PHE A 1 91 ? 0.136 -0.609 -3.529 1.00 85.44 91 PHE A O 1
ATOM 722 N N . TYR A 1 92 ? -0.204 -1.532 -5.554 1.00 83.88 92 TYR A N 1
ATOM 723 C CA . TYR A 1 92 ? 0.948 -0.904 -6.167 1.00 83.88 92 TYR A CA 1
ATOM 724 C C . TYR A 1 92 ? 0.504 0.159 -7.164 1.00 83.88 92 TYR A C 1
ATOM 726 O O . TYR A 1 92 ? -0.498 -0.015 -7.859 1.00 83.88 92 TYR A O 1
ATOM 734 N N . HIS A 1 93 ? 1.251 1.250 -7.224 1.00 82.56 93 HIS A N 1
ATOM 735 C CA . HIS A 1 93 ? 1.052 2.357 -8.141 1.00 82.56 93 HIS A CA 1
ATOM 736 C C . HIS A 1 93 ? 2.416 2.784 -8.663 1.00 82.56 93 HIS A C 1
ATOM 738 O O . HIS A 1 93 ? 3.256 3.207 -7.878 1.00 82.56 93 HIS A O 1
ATOM 744 N N . PHE A 1 94 ? 2.638 2.675 -9.968 1.00 78.69 94 PHE A N 1
ATOM 745 C CA . PHE A 1 94 ? 3.907 3.039 -10.598 1.00 78.69 94 PHE A CA 1
ATOM 746 C C . PHE A 1 94 ? 3.667 4.037 -11.728 1.00 78.69 94 PHE A C 1
ATOM 748 O O . PHE A 1 94 ? 2.752 3.834 -12.534 1.00 78.69 94 PHE A O 1
ATOM 755 N N . ASP A 1 95 ? 4.522 5.051 -11.810 1.00 75.00 95 ASP A N 1
ATOM 756 C CA . ASP A 1 95 ? 4.562 6.041 -12.884 1.00 75.00 95 ASP A CA 1
ATOM 757 C C . ASP A 1 95 ? 6.014 6.347 -13.311 1.00 75.00 95 ASP A C 1
ATOM 759 O O . ASP A 1 95 ? 6.966 5.636 -12.961 1.00 75.00 95 ASP A O 1
ATOM 763 N N . ASP A 1 96 ? 6.202 7.384 -14.126 1.00 68.94 96 ASP A N 1
ATOM 764 C CA . ASP A 1 96 ? 7.534 7.782 -14.582 1.00 68.94 96 ASP A CA 1
ATOM 765 C C . ASP A 1 96 ? 8.411 8.365 -13.463 1.00 68.94 96 ASP A C 1
ATOM 767 O O . ASP A 1 96 ? 9.639 8.234 -13.538 1.00 68.94 96 ASP A O 1
ATOM 771 N N . GLY A 1 97 ? 7.797 8.936 -12.422 1.00 70.25 97 GLY A N 1
ATOM 772 C CA . GLY A 1 97 ? 8.445 9.570 -11.275 1.00 70.25 97 GLY A CA 1
ATOM 773 C C . GLY A 1 97 ? 8.814 8.609 -10.143 1.00 70.25 97 GLY A C 1
ATOM 774 O O . GLY A 1 97 ? 9.668 8.945 -9.329 1.00 70.25 97 GLY A O 1
ATOM 775 N N . GLY A 1 98 ? 8.236 7.407 -10.100 1.00 76.50 98 GLY A N 1
ATOM 776 C CA . GLY A 1 98 ? 8.595 6.380 -9.125 1.00 76.50 98 GLY A CA 1
ATOM 777 C C . GLY A 1 98 ? 7.475 5.373 -8.889 1.00 76.50 98 GLY A C 1
ATOM 778 O O . GLY A 1 98 ? 6.710 5.026 -9.789 1.00 76.50 98 GLY A O 1
ATOM 779 N N . ALA A 1 99 ? 7.383 4.875 -7.661 1.00 80.81 99 ALA A N 1
ATOM 780 C CA . ALA A 1 99 ? 6.243 4.091 -7.222 1.00 80.81 99 ALA A CA 1
ATOM 781 C C . ALA A 1 99 ? 5.798 4.402 -5.797 1.00 80.81 99 ALA A C 1
ATOM 783 O O . ALA A 1 99 ? 6.540 4.896 -4.946 1.00 80.81 99 ALA A O 1
ATOM 784 N N . MET A 1 100 ? 4.550 4.036 -5.559 1.00 85.19 100 MET A N 1
ATOM 785 C CA . MET A 1 100 ? 3.871 4.086 -4.287 1.00 85.19 100 MET A CA 1
ATOM 786 C C . MET A 1 100 ? 3.249 2.723 -4.021 1.00 85.19 100 MET A C 1
ATOM 788 O O . MET A 1 100 ? 2.652 2.098 -4.902 1.00 85.19 100 MET A O 1
ATOM 792 N N . ILE A 1 101 ? 3.389 2.255 -2.792 1.00 87.50 101 ILE A N 1
ATOM 793 C CA . ILE A 1 101 ? 2.898 0.960 -2.347 1.00 87.50 101 ILE A CA 1
ATOM 794 C C . ILE A 1 101 ? 2.091 1.196 -1.087 1.00 87.50 101 ILE A C 1
ATOM 796 O O . ILE A 1 101 ? 2.594 1.747 -0.112 1.00 87.50 101 ILE A O 1
ATOM 800 N N . PHE A 1 102 ? 0.839 0.763 -1.112 1.00 88.38 102 PHE A N 1
ATOM 801 C CA . PHE A 1 102 ? -0.061 0.838 0.025 1.00 88.38 102 PHE A CA 1
ATOM 802 C C . PHE A 1 102 ? -0.437 -0.579 0.440 1.00 88.38 102 PHE A C 1
ATOM 804 O O . PHE A 1 102 ? -1.099 -1.299 -0.304 1.00 88.38 102 PHE A O 1
ATOM 811 N N . SER A 1 103 ? 0.011 -1.011 1.608 1.00 90.25 103 SER A N 1
ATOM 812 C CA . SER A 1 103 ? -0.354 -2.296 2.196 1.00 90.25 103 SER A CA 1
ATOM 813 C C . SER A 1 103 ? -1.476 -2.074 3.197 1.00 90.25 103 SER A C 1
ATOM 815 O O . SER A 1 103 ? -1.403 -1.150 3.989 1.00 90.25 103 SER A O 1
ATOM 817 N N . VAL A 1 104 ? -2.485 -2.938 3.201 1.00 91.12 104 VAL A N 1
ATOM 818 C CA . VAL A 1 104 ? -3.570 -2.959 4.188 1.00 91.12 104 VAL A CA 1
ATOM 819 C C . VAL A 1 104 ? -3.655 -4.353 4.767 1.00 91.12 104 VAL A C 1
ATOM 821 O O . VAL A 1 104 ? -3.565 -5.330 4.024 1.00 91.12 104 VAL A O 1
ATOM 824 N N . TRP A 1 105 ? -3.812 -4.485 6.080 1.00 93.19 105 TRP A N 1
ATOM 825 C CA . TRP A 1 105 ? -3.969 -5.794 6.703 1.00 93.19 105 TRP A CA 1
ATOM 826 C C . TRP A 1 105 ? -4.763 -5.753 7.997 1.00 93.19 105 TRP A C 1
ATOM 828 O O . TRP A 1 105 ? -4.764 -4.787 8.764 1.00 93.19 105 TRP A O 1
ATOM 838 N N . HIS A 1 106 ? -5.393 -6.888 8.264 1.00 94.50 106 HIS A N 1
ATOM 839 C CA . HIS A 1 106 ? -5.979 -7.201 9.548 1.00 94.50 106 HIS A CA 1
ATOM 840 C C . HIS A 1 106 ? -6.035 -8.722 9.742 1.00 94.50 106 HIS A C 1
ATOM 842 O O . HIS A 1 106 ? -6.382 -9.469 8.825 1.00 94.50 106 HIS A O 1
ATOM 848 N N . LYS A 1 107 ? -5.723 -9.197 10.955 1.00 92.88 107 LYS A N 1
ATOM 849 C CA . LYS A 1 107 ? -5.668 -10.636 11.288 1.00 92.88 107 LYS A CA 1
ATOM 850 C C . LYS A 1 107 ? -6.991 -11.385 11.062 1.00 92.88 107 LYS A C 1
ATOM 852 O O . LYS A 1 107 ? -6.978 -12.559 10.691 1.00 92.88 107 LYS A O 1
ATOM 857 N N . ASP A 1 108 ? -8.100 -10.676 11.246 1.00 90.94 108 ASP A N 1
ATOM 858 C CA . ASP A 1 10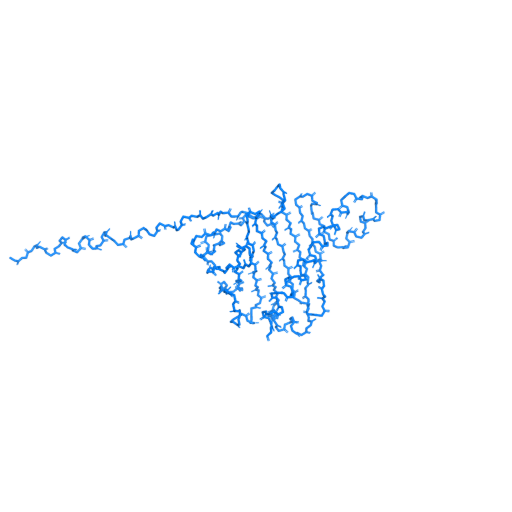8 ? -9.470 -11.195 11.133 1.00 90.94 108 ASP A CA 1
ATOM 859 C C . ASP A 1 108 ? -10.059 -10.999 9.715 1.00 90.94 108 ASP A C 1
ATOM 861 O O . ASP A 1 108 ? -11.218 -11.314 9.479 1.00 90.94 108 ASP A O 1
ATOM 865 N N . GLY A 1 109 ? -9.263 -10.497 8.760 1.00 89.62 109 GLY A N 1
ATOM 866 C CA . GLY A 1 109 ? -9.708 -10.162 7.403 1.00 89.62 109 GLY A CA 1
ATOM 867 C C . GLY A 1 109 ? -10.022 -8.674 7.240 1.00 89.62 109 GLY A C 1
ATOM 868 O O . GLY A 1 109 ? -10.595 -8.046 8.128 1.00 89.62 109 GLY A O 1
ATOM 869 N N . ILE A 1 110 ? -9.618 -8.097 6.106 1.00 91.25 110 ILE A N 1
ATOM 870 C CA . ILE A 1 110 ? -9.711 -6.652 5.858 1.00 91.25 110 ILE A CA 1
ATOM 871 C C . ILE A 1 110 ? -11.175 -6.219 5.749 1.00 91.25 110 ILE A C 1
ATOM 873 O O . ILE A 1 110 ? -11.605 -5.365 6.518 1.00 91.25 110 ILE A O 1
ATOM 877 N N . CYS A 1 111 ? -11.962 -6.829 4.855 1.00 89.50 111 CYS A N 1
ATOM 878 C CA . CYS A 1 111 ? -13.323 -6.353 4.594 1.00 89.50 111 CYS A CA 1
ATOM 879 C C . CYS A 1 111 ? -14.300 -6.599 5.732 1.00 89.50 111 CYS A C 1
ATOM 881 O O . CYS A 1 111 ? -15.111 -5.723 6.013 1.00 89.50 111 CYS A O 1
ATOM 883 N N . SER A 1 112 ? -14.206 -7.737 6.424 1.00 91.38 112 SER A N 1
ATOM 884 C CA . SER A 1 112 ? -15.056 -7.993 7.593 1.00 91.38 112 SER A CA 1
ATOM 885 C C . SER A 1 112 ? -14.883 -6.909 8.657 1.00 91.38 112 SER A C 1
ATOM 887 O O . SER A 1 112 ? -15.860 -6.447 9.237 1.00 91.38 112 SER A O 1
ATOM 889 N N . VAL A 1 113 ? -13.643 -6.488 8.900 1.00 93.88 113 VAL A N 1
ATOM 890 C CA . VAL A 1 113 ? -13.312 -5.505 9.935 1.00 93.88 113 VAL A CA 1
ATOM 891 C C . VAL A 1 113 ? -13.638 -4.098 9.457 1.00 93.88 113 VAL A C 1
ATOM 893 O O . VAL A 1 113 ? -14.292 -3.343 10.172 1.00 93.88 113 V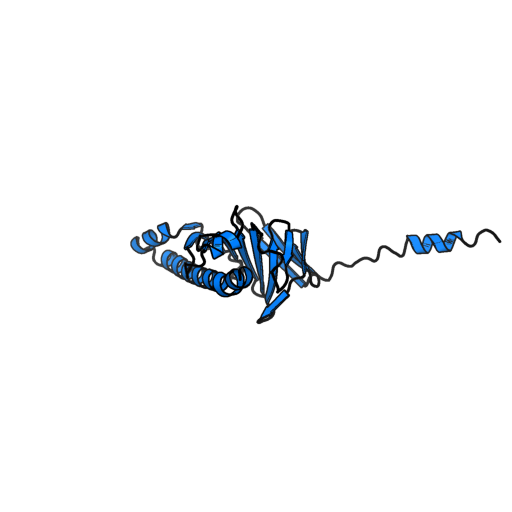AL A O 1
ATOM 896 N N . TYR A 1 114 ? -13.241 -3.768 8.230 1.00 92.81 114 TYR A N 1
ATOM 897 C CA . TYR A 1 114 ? -13.489 -2.469 7.622 1.00 92.81 114 TYR A CA 1
ATOM 898 C C . TYR A 1 114 ? -14.992 -2.165 7.514 1.00 92.81 114 TYR A C 1
ATOM 900 O O . TYR A 1 114 ? -15.433 -1.103 7.948 1.00 92.81 114 TYR A O 1
ATOM 908 N N . ASN A 1 115 ? -15.808 -3.115 7.037 1.00 91.88 115 ASN A N 1
ATOM 909 C CA . ASN A 1 115 ? -17.264 -2.945 6.947 1.00 91.88 115 ASN A CA 1
ATOM 910 C C . ASN A 1 115 ? -17.959 -2.862 8.307 1.00 91.88 115 ASN A C 1
ATOM 912 O O . ASN A 1 115 ? -19.004 -2.227 8.400 1.00 91.88 115 ASN A O 1
ATOM 916 N N . ALA A 1 116 ? -17.368 -3.432 9.359 1.00 93.44 116 ALA A N 1
ATOM 917 C CA . ALA A 1 116 ? -17.833 -3.249 10.732 1.00 93.44 116 ALA A CA 1
ATOM 918 C C . ALA A 1 116 ? -17.467 -1.867 11.319 1.00 93.44 116 ALA A C 1
ATOM 920 O O . ALA A 1 116 ? -17.631 -1.652 12.517 1.00 9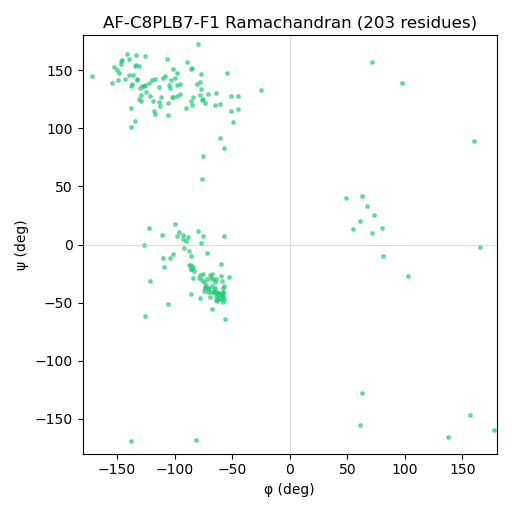3.44 116 ALA A O 1
ATOM 921 N N . GLY A 1 117 ? -16.915 -0.945 10.517 1.00 92.25 117 GLY A N 1
ATOM 922 C CA . GLY A 1 117 ? -16.479 0.380 10.969 1.00 92.25 117 GLY A CA 1
ATOM 923 C C . GLY A 1 117 ? -15.222 0.348 11.841 1.00 92.25 117 GLY A C 1
ATOM 924 O O . GLY A 1 117 ? -14.851 1.357 12.435 1.00 92.25 117 GLY A O 1
ATOM 925 N N . ARG A 1 118 ? -14.549 -0.804 11.933 1.00 94.38 118 ARG A N 1
ATOM 926 C CA . ARG A 1 118 ? -13.332 -0.969 12.726 1.00 94.38 118 ARG A CA 1
ATOM 927 C C . ARG A 1 118 ? -12.091 -0.639 11.908 1.00 94.38 118 ARG A C 1
ATOM 929 O O . ARG A 1 118 ? -12.072 -0.731 10.682 1.00 94.38 118 ARG A O 1
ATOM 936 N N . TYR A 1 119 ? -11.026 -0.298 12.624 1.00 94.44 119 TYR A N 1
ATOM 937 C CA . TYR A 1 119 ? -9.738 0.009 12.022 1.00 94.44 119 TYR A CA 1
ATOM 938 C C . TYR A 1 119 ? -9.043 -1.232 11.455 1.00 94.44 119 TYR A C 1
ATOM 940 O O . TYR A 1 119 ? -8.836 -2.224 12.158 1.00 94.44 119 TYR A O 1
ATOM 948 N N . VAL A 1 120 ? -8.614 -1.127 10.201 1.00 94.69 120 VAL A N 1
ATOM 949 C CA . VAL A 1 120 ? -7.584 -1.973 9.591 1.00 94.69 120 VAL A CA 1
ATOM 950 C C . VAL A 1 120 ? -6.268 -1.200 9.561 1.00 94.69 120 VAL A C 1
ATOM 952 O O . VAL A 1 120 ? -6.270 0.032 9.525 1.00 94.69 120 VAL A O 1
ATOM 955 N N . ASN A 1 121 ? -5.143 -1.907 9.615 1.00 95.75 121 ASN A N 1
ATOM 956 C CA . ASN A 1 121 ? -3.832 -1.261 9.594 1.00 95.75 121 ASN A CA 1
ATOM 957 C C . ASN A 1 121 ? -3.396 -1.014 8.150 1.00 95.75 121 ASN A C 1
ATOM 959 O O . ASN A 1 121 ? -3.758 -1.797 7.264 1.00 95.75 121 ASN A O 1
ATOM 963 N N . PHE A 1 122 ? -2.595 0.027 7.936 1.00 93.44 122 PHE A N 1
ATOM 964 C CA . PHE A 1 122 ? -1.934 0.271 6.664 1.00 93.44 122 PHE A CA 1
ATOM 965 C C . PHE A 1 122 ? -0.456 0.638 6.824 1.00 93.44 122 PHE A C 1
ATOM 967 O O . PHE A 1 122 ? -0.055 1.192 7.844 1.00 93.44 122 PHE A O 1
ATOM 974 N N . ASP A 1 123 ? 0.314 0.340 5.779 1.00 91.88 123 ASP A N 1
ATOM 975 C CA . ASP A 1 123 ? 1.683 0.784 5.533 1.00 91.88 123 ASP A CA 1
ATOM 976 C C . ASP A 1 123 ? 1.628 1.507 4.189 1.00 91.88 123 ASP A C 1
ATOM 978 O O . ASP A 1 123 ? 1.004 1.028 3.236 1.00 91.88 123 ASP A O 1
ATOM 982 N N . PHE A 1 124 ? 2.320 2.622 4.084 1.00 89.31 124 PHE A N 1
ATOM 983 C CA . PHE A 1 124 ? 2.536 3.352 2.855 1.00 89.31 124 PHE A CA 1
ATOM 984 C C . PHE A 1 124 ? 4.031 3.536 2.659 1.00 89.31 124 PHE A C 1
ATOM 986 O O . PHE A 1 124 ? 4.731 3.974 3.568 1.00 89.31 124 PHE A O 1
ATOM 993 N N . ILE A 1 125 ? 4.514 3.214 1.465 1.00 87.12 125 ILE A N 1
ATOM 994 C CA . ILE A 1 125 ? 5.890 3.469 1.051 1.00 87.12 125 ILE A CA 1
ATOM 995 C C . ILE A 1 125 ? 5.850 4.166 -0.300 1.00 87.12 125 ILE A C 1
ATOM 997 O O . ILE A 1 125 ? 5.137 3.728 -1.202 1.00 87.12 125 ILE A O 1
ATOM 1001 N N . SER A 1 126 ? 6.639 5.218 -0.462 1.00 84.12 126 SER A N 1
ATOM 1002 C CA . SER A 1 126 ? 6.795 5.928 -1.724 1.00 84.12 126 SER A CA 1
ATOM 1003 C C . SER A 1 126 ? 8.246 6.322 -1.962 1.00 84.12 126 SER A C 1
ATOM 1005 O O . SER A 1 126 ? 8.965 6.643 -1.019 1.00 84.12 126 SER A O 1
ATOM 1007 N N . ASN A 1 127 ? 8.656 6.315 -3.230 1.00 79.44 127 ASN A N 1
ATOM 1008 C CA . ASN A 1 127 ? 9.890 6.939 -3.702 1.00 79.44 127 ASN A CA 1
ATOM 1009 C C . ASN A 1 127 ? 9.635 7.984 -4.805 1.00 79.44 127 ASN A C 1
ATOM 1011 O O . ASN A 1 127 ? 10.560 8.366 -5.514 1.00 79.44 127 ASN A O 1
ATOM 1015 N N . THR A 1 128 ? 8.380 8.411 -4.986 1.00 70.75 128 THR A N 1
ATOM 1016 C CA . THR A 1 128 ? 7.976 9.355 -6.045 1.00 70.75 128 THR A CA 1
ATOM 1017 C C . THR A 1 128 ? 8.351 10.807 -5.738 1.00 70.75 128 THR A C 1
ATOM 1019 O O . THR A 1 128 ? 8.003 11.707 -6.500 1.00 70.75 128 THR A O 1
ATOM 1022 N N . PHE A 1 129 ? 9.003 11.075 -4.606 1.00 64.69 129 PHE A N 1
ATOM 1023 C CA . PHE A 1 129 ? 9.448 12.419 -4.248 1.00 64.69 129 PHE A CA 1
ATOM 1024 C C . PHE A 1 129 ? 10.714 12.781 -5.038 1.00 64.69 129 PHE A C 1
ATOM 1026 O O . PHE A 1 129 ? 11.527 11.912 -5.366 1.00 64.69 129 PHE A O 1
ATOM 1033 N N . LYS A 1 130 ? 10.865 14.069 -5.387 1.00 52.94 130 LYS A N 1
ATOM 1034 C CA . LYS A 1 130 ? 12.050 14.565 -6.109 1.00 52.94 130 LYS A CA 1
ATOM 1035 C C . LYS A 1 130 ? 13.329 14.180 -5.342 1.00 52.94 130 LYS A C 1
ATOM 1037 O O . LYS A 1 130 ? 13.307 14.073 -4.124 1.00 52.94 130 LYS A O 1
ATOM 1042 N N . ASP A 1 131 ? 14.415 13.936 -6.076 1.00 59.47 131 ASP A N 1
ATOM 1043 C CA . ASP A 1 131 ? 15.765 13.658 -5.544 1.00 59.47 131 ASP A CA 1
ATOM 1044 C C . ASP A 1 131 ? 15.994 12.277 -4.892 1.00 59.47 131 ASP A C 1
ATOM 1046 O O . ASP A 1 131 ? 16.921 12.067 -4.098 1.00 59.47 131 ASP A O 1
ATOM 1050 N N . GLY A 1 132 ? 15.194 11.278 -5.286 1.00 60.03 132 GLY A N 1
ATOM 1051 C CA . GLY A 1 132 ? 15.366 9.900 -4.811 1.00 60.03 132 GLY A CA 1
ATOM 1052 C C . GLY A 1 132 ? 15.063 9.773 -3.320 1.00 60.03 132 GLY A C 1
ATOM 1053 O O . GLY A 1 132 ? 15.719 9.013 -2.598 1.00 60.03 132 GLY A O 1
ATOM 1054 N N . ASP A 1 133 ? 14.117 10.581 -2.858 1.00 72.25 133 ASP A N 1
ATOM 1055 C CA . ASP A 1 133 ? 13.602 10.546 -1.507 1.00 72.25 133 ASP A CA 1
ATOM 1056 C C . ASP A 1 133 ? 12.628 9.398 -1.324 1.00 72.25 133 ASP A C 1
ATOM 1058 O O . ASP A 1 133 ? 11.803 9.101 -2.186 1.00 72.25 133 ASP A O 1
ATOM 1062 N N . TRP A 1 134 ? 12.735 8.755 -0.167 1.00 80.44 134 TRP A N 1
ATOM 1063 C CA . TRP A 1 134 ? 11.787 7.748 0.267 1.00 80.44 134 TRP A CA 1
ATOM 1064 C C . TRP A 1 134 ? 10.941 8.303 1.407 1.00 80.44 134 TRP A C 1
ATOM 1066 O O . TRP A 1 134 ? 11.422 9.063 2.253 1.00 80.44 134 TRP A O 1
ATOM 1076 N N . LEU A 1 135 ? 9.683 7.883 1.423 1.00 83.62 135 LEU A N 1
ATOM 1077 C CA . LEU A 1 135 ? 8.712 8.151 2.468 1.00 83.62 135 LEU A CA 1
ATOM 1078 C C . LEU A 1 135 ? 8.078 6.830 2.886 1.00 83.62 135 LEU A C 1
ATOM 1080 O O . LEU A 1 135 ? 7.580 6.085 2.047 1.00 83.62 135 LEU A O 1
ATOM 1084 N N . TYR A 1 136 ? 8.070 6.571 4.182 1.00 87.06 136 TYR A N 1
ATOM 1085 C CA . TYR A 1 136 ? 7.317 5.517 4.838 1.00 87.06 136 TYR A CA 1
ATOM 1086 C C . TYR A 1 136 ? 6.313 6.155 5.796 1.00 87.06 136 TYR A C 1
ATOM 1088 O O . TYR A 1 136 ? 6.629 7.132 6.475 1.00 87.06 136 TYR A O 1
ATOM 1096 N N . ALA A 1 137 ? 5.122 5.585 5.888 1.00 88.94 137 ALA A N 1
ATOM 1097 C CA . ALA A 1 137 ? 4.181 5.878 6.953 1.00 88.94 137 ALA A CA 1
ATOM 1098 C C . ALA A 1 137 ? 3.344 4.649 7.280 1.00 88.94 137 ALA A C 1
ATOM 1100 O O . ALA A 1 137 ? 3.010 3.874 6.390 1.00 88.94 137 ALA A O 1
ATOM 1101 N N . ASP A 1 138 ? 2.957 4.506 8.538 1.00 91.50 138 ASP A N 1
ATOM 1102 C CA . ASP A 1 138 ? 1.974 3.518 8.956 1.00 91.50 138 ASP A CA 1
ATOM 1103 C C . ASP A 1 138 ? 0.833 4.166 9.721 1.00 91.50 138 ASP A C 1
ATOM 1105 O O . ASP A 1 138 ? 0.897 5.308 10.196 1.00 91.50 138 ASP A O 1
ATOM 1109 N N . GLY A 1 139 ? -0.256 3.421 9.800 1.00 92.75 139 GLY A N 1
ATOM 1110 C CA . GLY A 1 139 ? -1.432 3.923 10.452 1.00 92.75 139 GLY A CA 1
ATOM 1111 C C . GLY A 1 139 ? -2.616 2.988 10.402 1.00 92.75 139 GLY A C 1
ATOM 1112 O O . GLY A 1 139 ? -2.507 1.773 10.214 1.00 92.75 139 GLY A O 1
ATOM 1113 N N . LYS A 1 140 ? -3.782 3.587 10.608 1.00 93.62 140 LYS A N 1
ATOM 1114 C CA . LYS A 1 140 ? -5.062 2.899 10.664 1.00 93.62 140 LYS A CA 1
ATOM 1115 C C . LYS A 1 140 ? -6.092 3.622 9.820 1.00 93.62 140 LYS A C 1
ATOM 1117 O O . LYS A 1 140 ? -6.135 4.841 9.803 1.00 93.62 140 LYS A O 1
ATOM 1122 N N . ILE A 1 141 ? -6.952 2.867 9.161 1.00 92.19 141 ILE A N 1
ATOM 1123 C CA . ILE A 1 141 ? -8.081 3.388 8.385 1.00 92.19 141 ILE A CA 1
ATOM 1124 C C . ILE A 1 141 ? -9.327 2.593 8.742 1.00 92.19 141 ILE A C 1
ATOM 1126 O O . ILE A 1 141 ? -9.259 1.382 8.956 1.00 92.19 141 ILE A O 1
ATOM 1130 N N . SER A 1 142 ? -10.466 3.265 8.836 1.00 91.94 142 SER A N 1
ATOM 1131 C CA . SER A 1 142 ? -11.761 2.627 9.053 1.00 91.94 142 SER A CA 1
ATOM 1132 C C . SER A 1 142 ? -12.787 3.215 8.095 1.00 91.94 142 SER A C 1
ATOM 1134 O O . SER A 1 142 ? -12.588 4.285 7.519 1.00 91.94 142 SER A O 1
ATOM 1136 N N . LYS A 1 143 ? -13.909 2.519 7.919 1.00 89.69 143 LYS A N 1
ATOM 1137 C CA . LYS A 1 143 ? -15.013 3.034 7.105 1.00 89.69 143 LYS A CA 1
ATOM 1138 C C . LYS A 1 143 ? -15.631 4.299 7.711 1.00 89.69 143 LYS A C 1
ATOM 1140 O O . LYS A 1 143 ? -16.069 5.171 6.967 1.00 89.69 143 LYS A O 1
ATOM 1145 N N . SER A 1 144 ? -15.590 4.420 9.037 1.00 88.12 144 SER A N 1
ATOM 1146 C CA . SER A 1 144 ? -16.163 5.533 9.804 1.00 88.12 144 SER A CA 1
ATOM 1147 C C . SER A 1 144 ? -15.233 6.742 9.956 1.00 88.12 144 SER A C 1
ATOM 1149 O O . SER A 1 144 ? -15.674 7.774 10.444 1.00 88.12 144 SER A O 1
ATOM 1151 N N . ASP A 1 145 ? -13.958 6.615 9.580 1.00 82.62 145 ASP A N 1
ATOM 1152 C CA . ASP A 1 145 ? -12.943 7.666 9.691 1.00 82.62 145 ASP A CA 1
ATOM 1153 C C . ASP A 1 145 ? -12.506 8.125 8.297 1.00 82.62 145 ASP A C 1
ATOM 1155 O O . ASP A 1 145 ? -12.105 7.308 7.465 1.00 82.62 145 ASP A O 1
ATOM 1159 N N . ASP A 1 146 ? -12.633 9.414 8.000 1.00 74.81 146 ASP A N 1
ATOM 1160 C CA . ASP A 1 146 ? -12.477 9.939 6.639 1.00 74.81 146 ASP A CA 1
ATOM 1161 C C . ASP A 1 146 ? -11.042 10.255 6.241 1.00 74.81 146 ASP A C 1
ATOM 1163 O O . ASP A 1 146 ? -10.746 10.308 5.044 1.00 74.81 146 ASP A O 1
ATOM 1167 N N . GLU A 1 147 ? -10.155 10.442 7.212 1.00 74.75 147 GLU A N 1
ATOM 1168 C CA . GLU A 1 147 ? -8.780 10.877 6.952 1.00 74.75 147 GLU A CA 1
ATOM 1169 C C . GLU A 1 147 ? -7.757 9.767 7.199 1.00 74.75 147 GLU A C 1
ATOM 1171 O O . GLU A 1 147 ? -6.661 9.802 6.636 1.00 74.75 147 GLU A O 1
ATOM 1176 N N . GLY A 1 148 ? -8.131 8.739 7.964 1.00 82.00 148 GLY A N 1
ATOM 1177 C CA . GLY A 1 148 ? -7.183 7.760 8.465 1.00 82.00 148 GLY A CA 1
ATOM 1178 C C . GLY A 1 148 ? -6.300 8.361 9.554 1.00 82.00 148 GLY A C 1
ATOM 1179 O O . GLY A 1 148 ? -6.080 9.563 9.642 1.00 82.00 148 GLY A O 1
ATOM 1180 N N . ILE A 1 149 ? -5.751 7.500 10.394 1.00 87.25 149 ILE A N 1
ATOM 1181 C CA . ILE A 1 149 ? -4.855 7.884 11.475 1.00 87.25 149 ILE A CA 1
ATOM 1182 C C . ILE A 1 149 ? -3.447 7.498 11.068 1.00 87.25 149 ILE A C 1
ATOM 1184 O O . ILE A 1 149 ? -3.126 6.311 11.041 1.00 87.25 149 ILE A O 1
ATOM 1188 N N . ILE A 1 150 ? -2.590 8.484 10.822 1.00 87.75 150 ILE A N 1
ATOM 1189 C CA . ILE A 1 150 ? -1.147 8.257 10.707 1.00 87.75 150 ILE A CA 1
ATOM 1190 C C . ILE A 1 150 ? -0.576 8.109 12.116 1.00 87.75 150 ILE A C 1
ATOM 1192 O O . ILE A 1 150 ? -0.829 8.941 12.990 1.00 87.75 150 ILE A O 1
ATOM 1196 N N . GLN A 1 151 ? 0.186 7.048 12.354 1.00 88.56 151 GLN A N 1
ATOM 1197 C CA . GLN A 1 151 ? 0.783 6.770 13.660 1.00 88.56 151 GLN A CA 1
ATOM 1198 C C . GLN A 1 151 ? 2.280 7.060 13.641 1.00 88.56 151 GLN A C 1
ATOM 1200 O O . GLN A 1 151 ? 2.768 7.831 14.473 1.00 88.56 151 GLN A O 1
ATOM 1205 N N . ASN A 1 152 ? 2.988 6.502 12.663 1.00 86.69 152 ASN A N 1
ATOM 1206 C CA . ASN A 1 152 ? 4.414 6.717 12.476 1.00 86.69 152 ASN A CA 1
ATOM 1207 C C . ASN A 1 152 ? 4.708 7.083 11.023 1.00 86.69 152 ASN A C 1
ATOM 1209 O O . ASN A 1 152 ? 3.985 6.711 10.101 1.00 86.69 152 ASN A O 1
ATOM 1213 N N . GLY A 1 153 ? 5.803 7.804 10.822 1.00 85.06 153 GLY A N 1
ATOM 1214 C CA . GLY A 1 153 ? 6.342 8.097 9.511 1.00 85.06 153 GLY A CA 1
ATOM 1215 C C . GLY A 1 153 ? 7.856 8.181 9.545 1.00 85.06 153 GLY A C 1
ATOM 1216 O O . GLY A 1 153 ? 8.480 8.373 10.587 1.00 85.06 153 GLY A O 1
ATOM 1217 N N . ALA A 1 154 ? 8.466 7.990 8.392 1.00 82.69 154 ALA A N 1
ATOM 1218 C CA . ALA A 1 154 ? 9.889 8.155 8.222 1.00 82.69 154 ALA A CA 1
ATOM 1219 C C . ALA A 1 154 ? 10.172 8.625 6.803 1.00 82.69 154 ALA A C 1
ATOM 1221 O O . ALA A 1 154 ? 9.529 8.182 5.858 1.00 82.69 154 ALA A O 1
ATOM 1222 N N . SER A 1 155 ? 11.130 9.524 6.640 1.00 80.38 155 SER A N 1
ATOM 1223 C CA . SER A 1 155 ? 11.611 9.899 5.314 1.00 80.38 155 SER A CA 1
ATOM 1224 C C . SER A 1 155 ? 13.111 10.112 5.324 1.00 80.38 155 SER A C 1
ATOM 1226 O O . SER A 1 155 ? 13.717 10.290 6.385 1.00 80.38 155 SER A O 1
ATOM 1228 N N . LYS A 1 156 ? 13.705 10.130 4.134 1.00 77.94 156 LYS A N 1
ATOM 1229 C CA . LYS A 1 156 ? 15.128 10.423 3.959 1.00 77.94 156 LYS A CA 1
ATOM 1230 C C . LYS A 1 156 ? 15.513 11.797 4.518 1.00 77.94 156 LYS A C 1
ATOM 1232 O O . LYS A 1 156 ? 16.452 11.877 5.302 1.00 77.94 156 LYS A O 1
ATOM 1237 N N . GLU A 1 157 ? 14.770 12.849 4.171 1.00 74.44 157 GLU A N 1
ATOM 1238 C CA . GLU A 1 157 ? 15.050 14.216 4.635 1.00 74.44 157 GLU A CA 1
ATOM 1239 C C . GLU A 1 157 ? 14.697 14.456 6.110 1.00 74.44 157 GLU A C 1
ATOM 1241 O O . GLU A 1 157 ? 15.383 15.213 6.796 1.00 74.44 157 GLU A O 1
ATOM 1246 N N . LEU A 1 158 ? 13.616 13.849 6.613 1.00 74.31 158 LEU A N 1
ATOM 1247 C CA . LEU A 1 158 ? 13.074 14.178 7.941 1.00 74.31 158 LEU A CA 1
ATOM 1248 C C . LEU A 1 158 ? 13.455 13.165 9.021 1.00 74.31 158 LEU A C 1
ATOM 1250 O O . LEU A 1 158 ? 13.167 13.411 10.195 1.00 74.31 158 LEU A O 1
ATOM 1254 N N . GLY A 1 159 ? 14.073 12.039 8.659 1.00 77.56 159 GLY A N 1
ATOM 1255 C CA . GLY A 1 159 ? 14.262 10.901 9.555 1.00 77.56 159 GLY A CA 1
ATOM 1256 C C . GLY A 1 159 ? 12.924 10.319 10.025 1.00 77.56 159 GLY A C 1
ATOM 1257 O O . GLY A 1 159 ? 11.903 10.466 9.355 1.00 77.56 159 GLY A O 1
ATOM 1258 N N . VAL A 1 160 ? 12.928 9.662 11.188 1.00 82.00 160 VAL A N 1
ATOM 1259 C CA . VAL A 1 160 ? 11.727 9.084 11.819 1.00 82.00 160 VAL A CA 1
ATOM 1260 C C . VAL A 1 160 ? 10.930 10.166 12.558 1.00 82.00 160 VAL A C 1
ATOM 1262 O O . VAL A 1 160 ? 11.509 11.005 13.251 1.00 82.00 160 VAL A O 1
ATOM 1265 N N . TYR A 1 161 ? 9.603 10.132 12.436 1.00 81.06 161 TYR A N 1
ATOM 1266 C CA . TYR A 1 161 ? 8.660 11.032 13.096 1.00 81.06 161 TYR A CA 1
ATOM 1267 C C . TYR A 1 161 ? 7.349 10.314 13.460 1.00 81.06 161 TYR A C 1
ATOM 1269 O O . TYR A 1 161 ? 6.996 9.281 12.895 1.00 81.06 161 TYR A O 1
ATOM 1277 N N . LYS A 1 162 ? 6.601 10.869 14.416 1.00 82.69 162 LYS A N 1
ATOM 1278 C CA . LYS A 1 162 ? 5.279 10.373 14.832 1.00 82.69 162 LYS A CA 1
ATOM 1279 C C . LYS A 1 162 ? 4.297 11.521 14.946 1.00 82.69 162 LYS A C 1
ATOM 1281 O O . LYS A 1 162 ? 4.703 12.641 15.252 1.00 82.69 162 LYS A O 1
ATOM 1286 N N . THR A 1 163 ? 3.007 11.240 14.800 1.00 78.00 163 THR A N 1
ATOM 1287 C CA . THR A 1 163 ? 1.958 12.269 14.905 1.00 78.00 163 THR A CA 1
ATOM 1288 C C . THR A 1 163 ? 1.982 12.996 16.254 1.00 78.00 163 THR A C 1
ATOM 1290 O O . THR A 1 163 ? 1.845 14.214 16.297 1.00 78.00 163 THR A O 1
ATOM 1293 N N . SER A 1 164 ? 2.274 12.290 17.353 1.00 68.75 164 SER A N 1
ATOM 1294 C CA . SER A 1 164 ? 2.437 12.897 18.686 1.00 68.75 164 SER A CA 1
ATOM 1295 C C . SER A 1 164 ? 3.653 13.820 18.812 1.00 68.75 164 SER A C 1
ATOM 1297 O O . SER A 1 164 ? 3.635 14.756 19.610 1.00 68.75 164 SER A O 1
ATOM 1299 N N . ASP A 1 165 ? 4.715 13.553 18.051 1.00 74.00 165 ASP A N 1
ATOM 1300 C CA . ASP A 1 165 ? 5.962 14.318 18.113 1.00 74.00 165 ASP A CA 1
ATOM 1301 C C . ASP A 1 165 ? 5.879 15.582 17.248 1.00 74.00 165 ASP A C 1
ATOM 1303 O O . ASP A 1 165 ? 6.466 16.602 17.605 1.00 74.00 165 ASP A O 1
ATOM 1307 N N . ILE A 1 166 ? 5.084 15.566 16.169 1.00 67.25 166 ILE A N 1
ATOM 1308 C CA . ILE A 1 166 ? 4.783 16.757 15.354 1.00 67.25 166 ILE A CA 1
ATOM 1309 C C . ILE A 1 166 ? 4.174 17.858 16.222 1.00 67.25 166 ILE A C 1
ATOM 1311 O O . ILE A 1 166 ? 4.634 18.998 16.173 1.00 67.25 166 ILE A O 1
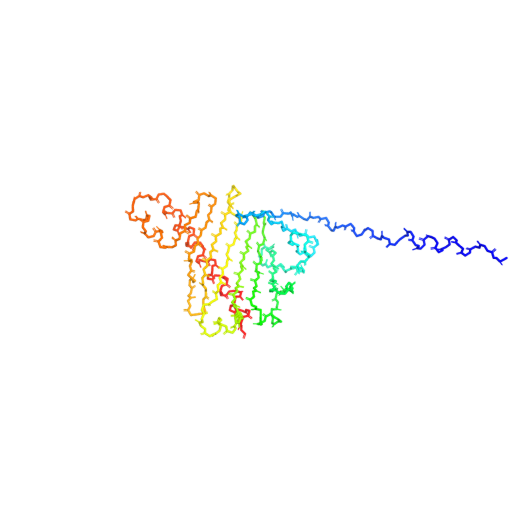ATOM 1315 N N . SER A 1 167 ? 3.193 17.514 17.062 1.00 68.56 167 SER A N 1
ATOM 1316 C CA . SER A 1 167 ? 2.542 18.474 17.960 1.00 68.56 167 SER A CA 1
ATOM 1317 C C . SER A 1 167 ? 3.541 19.173 18.887 1.00 68.56 167 SER A C 1
ATOM 1319 O O . SER A 1 167 ? 3.408 20.367 19.137 1.00 68.56 167 SER A O 1
ATOM 1321 N N . LYS A 1 168 ? 4.579 18.460 19.346 1.00 67.94 168 LYS A N 1
ATOM 1322 C CA . LYS A 1 168 ? 5.658 19.029 20.171 1.00 67.94 168 LYS A CA 1
ATOM 1323 C C . LYS A 1 168 ? 6.627 19.886 19.349 1.00 67.94 168 LYS A C 1
ATOM 1325 O O . LYS A 1 168 ? 7.017 20.961 19.787 1.00 67.94 168 LYS A O 1
ATOM 1330 N N . LEU A 1 169 ? 6.979 19.459 18.134 1.00 65.38 169 LEU A N 1
ATOM 1331 C CA . LEU A 1 169 ? 7.889 20.201 17.247 1.00 65.38 169 LEU A CA 1
ATOM 1332 C C . LEU A 1 169 ? 7.323 21.557 16.796 1.00 65.38 169 LEU A C 1
ATOM 1334 O O . LEU A 1 169 ? 8.090 22.502 16.611 1.00 65.38 169 LEU A O 1
ATOM 1338 N N . ILE A 1 170 ? 5.999 21.658 16.640 1.00 63.75 170 ILE A N 1
ATOM 1339 C CA . ILE A 1 170 ? 5.301 22.922 16.354 1.00 63.75 170 ILE A CA 1
ATOM 1340 C C . ILE A 1 170 ? 5.438 23.897 17.534 1.00 63.75 170 ILE A C 1
ATOM 1342 O O . ILE A 1 170 ? 5.617 25.095 17.322 1.00 63.75 170 ILE A O 1
ATOM 1346 N N . GLN A 1 171 ? 5.402 23.388 18.769 1.00 64.69 171 GLN A N 1
ATOM 1347 C CA . GLN A 1 171 ? 5.548 24.198 19.982 1.00 64.69 171 GLN A CA 1
ATOM 1348 C C . GLN A 1 171 ? 6.998 24.674 20.196 1.00 64.69 171 GLN A C 1
ATOM 1350 O O . GLN A 1 171 ? 7.212 25.812 20.610 1.00 64.69 171 GLN A O 1
ATOM 1355 N N . ASP A 1 172 ? 7.992 23.862 19.822 1.00 61.09 172 ASP A N 1
ATOM 1356 C CA . ASP A 1 172 ? 9.428 24.121 20.043 1.00 61.09 172 ASP A CA 1
ATOM 1357 C C . ASP A 1 172 ? 10.096 25.096 19.040 1.00 61.09 172 ASP A C 1
ATOM 1359 O O . ASP A 1 172 ? 11.323 25.201 18.994 1.00 61.09 172 ASP A O 1
ATOM 1363 N N . LYS A 1 173 ? 9.338 25.822 18.204 1.00 56.62 173 LYS A N 1
ATOM 1364 C CA . LYS A 1 173 ? 9.852 26.763 17.173 1.00 56.62 173 LYS A CA 1
ATOM 1365 C C . LYS A 1 173 ? 10.867 26.178 16.168 1.00 56.62 173 LYS A C 1
ATOM 1367 O O . LYS A 1 173 ? 11.454 26.931 15.390 1.00 56.62 173 LYS A O 1
ATOM 1372 N N . LYS A 1 174 ? 11.038 24.852 16.072 1.00 63.25 174 LYS A N 1
ATOM 1373 C CA . LYS A 1 174 ? 11.777 24.180 14.977 1.00 63.25 174 LYS A CA 1
ATOM 1374 C C . LYS A 1 174 ? 10.921 24.147 13.699 1.00 63.25 174 LYS A C 1
ATOM 1376 O O . LYS A 1 174 ? 10.624 23.080 13.159 1.00 63.25 174 LYS A O 1
ATOM 1381 N N . MET A 1 175 ? 10.490 25.333 13.255 1.00 60.66 175 MET A N 1
ATOM 1382 C CA . MET A 1 175 ? 9.426 25.540 12.268 1.00 60.66 175 MET A CA 1
ATOM 1383 C C . MET A 1 175 ? 9.697 24.855 10.930 1.00 60.66 175 MET A C 1
ATOM 1385 O O . MET A 1 175 ? 8.779 24.252 10.397 1.00 60.66 175 MET A O 1
ATOM 1389 N N . ASP A 1 176 ? 10.926 24.869 10.412 1.00 70.50 176 ASP A N 1
ATOM 1390 C CA . ASP A 1 176 ? 11.204 24.314 9.077 1.00 70.50 176 ASP A CA 1
ATOM 1391 C C . ASP A 1 176 ? 10.920 22.800 8.995 1.00 70.50 176 ASP A C 1
ATOM 1393 O O . ASP A 1 176 ? 10.149 22.331 8.154 1.00 70.50 176 ASP A O 1
ATOM 1397 N N . ARG A 1 177 ? 11.430 22.028 9.965 1.00 68.81 177 ARG A N 1
ATOM 1398 C CA . ARG A 1 177 ? 11.167 20.582 10.047 1.00 68.81 177 ARG A CA 1
ATOM 1399 C C . ARG A 1 177 ? 9.706 20.291 10.389 1.00 68.81 177 ARG A C 1
ATOM 1401 O O . ARG A 1 177 ? 9.121 19.383 9.805 1.00 68.81 177 ARG A O 1
ATOM 1408 N N . ALA A 1 178 ? 9.108 21.049 11.309 1.00 68.38 178 ALA A N 1
ATOM 1409 C CA . ALA A 1 178 ? 7.706 20.870 11.687 1.00 68.38 178 ALA A CA 1
ATOM 1410 C C . ALA A 1 178 ? 6.755 21.126 10.503 1.00 68.38 178 ALA A C 1
ATOM 1412 O O . ALA A 1 178 ? 5.830 20.345 10.276 1.00 68.38 178 ALA A O 1
ATOM 1413 N N . VAL A 1 179 ? 7.012 22.168 9.707 1.00 70.88 179 VAL A N 1
ATOM 1414 C CA . VAL A 1 179 ? 6.251 22.504 8.496 1.00 70.88 179 VAL A CA 1
ATOM 1415 C C . VAL A 1 179 ? 6.394 21.404 7.446 1.00 70.88 179 VAL A C 1
ATOM 1417 O O . VAL A 1 179 ? 5.375 20.920 6.956 1.00 70.88 179 VAL A O 1
ATOM 1420 N N . LYS A 1 180 ? 7.613 20.925 7.157 1.00 72.19 180 LYS A N 1
ATOM 1421 C CA . LYS A 1 180 ? 7.819 19.812 6.211 1.00 72.19 180 LYS A CA 1
ATOM 1422 C C . LYS A 1 180 ? 7.079 18.538 6.628 1.00 72.19 180 LYS A C 1
ATOM 1424 O O . LYS A 1 180 ? 6.423 17.910 5.793 1.00 72.19 180 LYS A O 1
ATOM 1429 N N . ILE A 1 181 ? 7.124 18.169 7.913 1.00 73.00 181 ILE A N 1
ATOM 1430 C CA . ILE A 1 181 ? 6.380 16.999 8.401 1.00 73.00 181 ILE A CA 1
ATOM 1431 C C . ILE A 1 181 ? 4.866 17.239 8.295 1.00 73.00 181 ILE A C 1
ATOM 1433 O O . ILE A 1 181 ? 4.134 16.336 7.900 1.00 73.00 181 ILE A O 1
ATOM 1437 N N . SER A 1 182 ? 4.390 18.451 8.589 1.00 72.62 182 SER A N 1
ATOM 1438 C CA . SER A 1 182 ? 2.962 18.788 8.514 1.00 72.62 182 SER A CA 1
ATOM 1439 C C . SER A 1 182 ? 2.437 18.693 7.080 1.00 72.62 182 SER A C 1
ATOM 1441 O O . SER A 1 182 ? 1.406 18.069 6.846 1.00 72.62 182 SER A O 1
ATOM 1443 N N . VAL A 1 183 ? 3.182 19.212 6.101 1.00 72.38 183 VAL A N 1
ATOM 1444 C CA . VAL A 1 183 ? 2.854 19.086 4.671 1.00 72.38 183 VAL A CA 1
ATOM 1445 C C . VAL A 1 183 ? 2.858 17.619 4.230 1.00 72.38 183 VAL A C 1
ATOM 1447 O O . VAL A 1 183 ? 1.930 17.175 3.555 1.00 72.38 183 VAL A O 1
ATOM 1450 N N . THR A 1 184 ? 3.854 16.842 4.664 1.00 75.00 184 THR A N 1
ATOM 1451 C CA . THR A 1 184 ? 3.938 15.400 4.372 1.00 75.00 184 THR A CA 1
ATOM 1452 C C . THR A 1 184 ? 2.756 14.639 4.976 1.00 75.00 184 THR A C 1
ATOM 1454 O O . THR A 1 184 ? 2.163 13.783 4.325 1.00 75.00 184 THR A O 1
ATOM 1457 N N . SER A 1 185 ? 2.367 14.984 6.203 1.00 74.38 185 SER A N 1
ATOM 1458 C CA . SER A 1 185 ? 1.206 14.420 6.885 1.00 74.38 185 SER A CA 1
ATOM 1459 C C . SER A 1 185 ? -0.087 14.735 6.131 1.00 74.38 185 SER A C 1
ATOM 1461 O O . SER A 1 185 ? -0.864 13.825 5.861 1.00 74.38 185 SER A O 1
ATOM 1463 N N . VAL A 1 186 ? -0.303 15.985 5.708 1.00 79.06 186 VAL A N 1
ATOM 1464 C CA . VAL A 1 186 ? -1.479 16.376 4.905 1.00 79.06 186 VAL A CA 1
ATOM 1465 C C . VAL A 1 186 ? -1.533 15.601 3.587 1.00 79.06 186 VAL A C 1
ATOM 1467 O O . VAL A 1 186 ? -2.589 15.087 3.215 1.00 79.06 186 VAL A O 1
ATOM 1470 N N . TYR A 1 187 ? -0.394 15.457 2.905 1.00 80.94 187 TYR A N 1
ATOM 1471 C CA . TYR A 1 187 ? -0.296 14.648 1.690 1.00 80.94 187 TYR A CA 1
ATOM 1472 C C . TYR A 1 187 ? -0.701 13.187 1.943 1.00 80.94 187 TYR A C 1
ATOM 1474 O O . TYR A 1 187 ? -1.508 12.625 1.200 1.00 80.94 187 TYR A O 1
ATOM 1482 N N . LEU A 1 188 ? -0.192 12.584 3.020 1.00 82.81 188 LEU A N 1
ATOM 1483 C CA . LEU A 1 188 ? -0.490 11.202 3.394 1.00 82.81 188 LEU A CA 1
ATOM 1484 C C . LEU A 1 188 ? -1.957 10.993 3.786 1.00 82.81 188 LEU A C 1
ATOM 1486 O O . LEU A 1 188 ? -2.539 10.005 3.348 1.00 82.81 188 LEU A O 1
ATOM 1490 N N . HIS A 1 189 ? -2.578 11.910 4.535 1.00 83.56 189 HIS A N 1
ATOM 1491 C CA . HIS A 1 189 ? -4.017 11.845 4.838 1.00 83.56 189 HIS A CA 1
ATOM 1492 C C . HIS A 1 189 ? -4.849 11.943 3.552 1.00 83.56 189 HIS A C 1
ATOM 1494 O O . HIS A 1 189 ? -5.778 11.162 3.341 1.00 83.56 189 HIS A O 1
ATOM 1500 N N . GLY A 1 190 ? -4.470 12.833 2.626 1.00 83.25 190 GLY A N 1
ATOM 1501 C CA . GLY A 1 190 ? -5.092 12.916 1.304 1.00 83.25 190 GLY A CA 1
ATOM 1502 C C . GLY A 1 190 ? -4.985 11.604 0.519 1.00 83.25 190 GLY A C 1
ATOM 1503 O O . GLY A 1 190 ? -5.964 11.152 -0.083 1.00 83.25 190 GLY A O 1
ATOM 1504 N N . TYR A 1 191 ? -3.822 10.951 0.568 1.00 82.00 191 TYR A N 1
ATOM 1505 C CA . TYR A 1 191 ? -3.613 9.656 -0.075 1.00 82.00 191 TYR A CA 1
ATOM 1506 C C . TYR A 1 191 ? -4.398 8.532 0.612 1.00 82.00 191 TYR A C 1
ATOM 1508 O O . TYR A 1 191 ? -5.066 7.754 -0.068 1.00 82.00 191 TYR A O 1
ATOM 1516 N N . ALA A 1 192 ? -4.385 8.463 1.945 1.00 83.88 192 ALA A N 1
ATOM 1517 C CA . ALA A 1 192 ? -5.144 7.489 2.727 1.00 83.88 192 ALA A CA 1
ATOM 1518 C C . ALA A 1 192 ? -6.647 7.599 2.435 1.00 83.88 192 ALA A C 1
ATOM 1520 O O . ALA A 1 192 ? -7.296 6.593 2.144 1.00 83.88 192 ALA A O 1
ATOM 1521 N N . LYS A 1 193 ? -7.180 8.823 2.379 1.00 87.00 193 LYS A N 1
ATOM 1522 C CA . LYS A 1 193 ? -8.562 9.103 1.973 1.00 87.00 193 LYS A CA 1
ATOM 1523 C C . LYS A 1 193 ? -8.859 8.662 0.539 1.00 87.00 193 LYS A C 1
ATOM 1525 O O . LYS A 1 193 ? -9.901 8.058 0.274 1.00 87.00 193 LYS A O 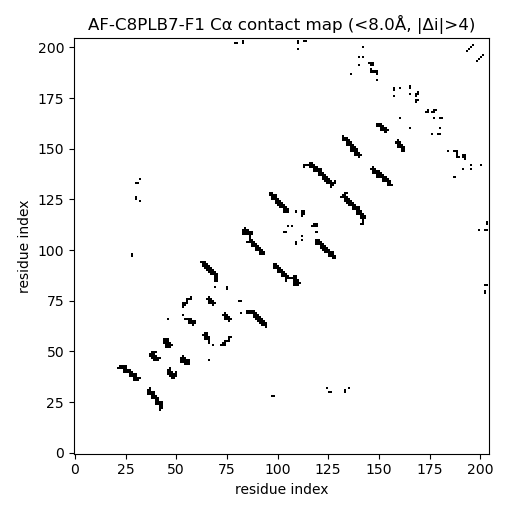1
ATOM 1530 N N . ALA A 1 194 ? -7.955 8.922 -0.407 1.00 82.69 194 ALA A N 1
ATOM 1531 C CA . ALA A 1 194 ? -8.112 8.459 -1.786 1.00 82.69 194 ALA A CA 1
ATOM 1532 C C . ALA A 1 194 ? -8.081 6.922 -1.886 1.00 82.69 194 ALA A C 1
ATOM 1534 O O . ALA A 1 194 ? -8.875 6.339 -2.625 1.00 82.69 194 ALA A O 1
ATOM 1535 N N . MET A 1 195 ? -7.209 6.261 -1.122 1.00 80.75 195 MET A N 1
ATOM 1536 C CA . MET A 1 195 ? -7.135 4.800 -1.038 1.00 80.75 195 MET A CA 1
ATOM 1537 C C . MET A 1 195 ? -8.391 4.202 -0.404 1.00 80.75 195 MET A C 1
ATOM 1539 O O . MET A 1 195 ? -8.911 3.207 -0.906 1.00 80.75 195 MET A O 1
ATOM 1543 N N . LYS A 1 196 ? -8.923 4.829 0.646 1.00 83.00 196 LYS A N 1
ATOM 1544 C CA . LYS A 1 196 ? -10.207 4.467 1.253 1.00 83.00 196 LYS A CA 1
ATOM 1545 C C . LYS A 1 196 ? -11.318 4.496 0.200 1.00 83.00 196 LYS A C 1
ATOM 1547 O O . LYS A 1 196 ? -11.838 3.452 -0.183 1.00 83.00 196 LYS A O 1
ATOM 1552 N N . THR A 1 197 ? -11.587 5.683 -0.337 1.00 79.88 197 THR A N 1
ATOM 1553 C CA . THR A 1 197 ? -12.760 5.959 -1.184 1.00 79.88 197 THR A CA 1
ATOM 1554 C C . THR A 1 197 ? -12.738 5.275 -2.547 1.00 79.88 197 THR A C 1
ATOM 1556 O O . THR A 1 197 ? -13.795 5.004 -3.105 1.00 79.88 197 THR A O 1
ATOM 1559 N N . ARG A 1 198 ? -11.552 5.004 -3.110 1.00 77.88 198 ARG A N 1
ATOM 1560 C CA . ARG A 1 198 ? -11.409 4.462 -4.477 1.00 77.88 198 ARG A CA 1
ATOM 1561 C C . ARG A 1 198 ? -10.917 3.025 -4.538 1.00 77.88 198 ARG A C 1
ATOM 1563 O O . ARG A 1 198 ? -10.843 2.461 -5.628 1.00 77.88 198 ARG A O 1
ATOM 1570 N N . LYS A 1 199 ? -10.441 2.469 -3.421 1.00 79.75 199 LYS A N 1
ATOM 1571 C CA . LYS A 1 199 ? -9.908 1.104 -3.382 1.00 79.75 199 LYS A CA 1
ATOM 1572 C C . LYS A 1 199 ? -10.605 0.291 -2.314 1.00 79.75 199 LYS A C 1
ATOM 1574 O O . LYS A 1 199 ? -11.252 -0.670 -2.687 1.00 79.75 199 LYS A O 1
ATOM 1579 N N . LEU A 1 200 ? -10.530 0.653 -1.035 1.00 83.12 200 LEU A N 1
ATOM 1580 C CA . LEU A 1 200 ? -11.126 -0.176 0.023 1.00 83.12 200 LEU A CA 1
ATOM 1581 C C . LEU A 1 200 ? -12.653 -0.164 0.023 1.00 83.12 200 LEU A C 1
ATOM 1583 O O . LEU A 1 200 ? -13.248 -1.225 0.182 1.00 83.12 200 LEU A O 1
ATOM 1587 N N . ASP A 1 201 ? -13.281 0.989 -0.201 1.00 85.62 201 ASP A N 1
ATOM 1588 C CA . ASP A 1 201 ? -14.738 1.077 -0.303 1.00 85.62 201 ASP A CA 1
ATOM 1589 C C . ASP A 1 201 ? -15.257 0.267 -1.490 1.00 85.62 201 ASP A C 1
ATOM 1591 O O . ASP A 1 201 ? -16.167 -0.535 -1.323 1.00 85.62 201 ASP A O 1
ATOM 1595 N N . ASP A 1 202 ? -14.647 0.410 -2.668 1.00 79.44 202 ASP A N 1
ATOM 1596 C CA . ASP A 1 202 ? -15.033 -0.366 -3.852 1.00 79.44 202 ASP A CA 1
ATOM 1597 C C . ASP A 1 202 ? -14.717 -1.863 -3.700 1.00 79.44 202 ASP A C 1
ATOM 1599 O O . ASP A 1 202 ? -15.477 -2.709 -4.163 1.00 79.44 202 ASP A O 1
ATOM 1603 N N . PHE A 1 203 ? -13.609 -2.198 -3.038 1.00 79.25 203 PHE A N 1
ATOM 1604 C CA . PHE A 1 203 ? -13.165 -3.571 -2.816 1.00 79.25 203 PHE A CA 1
ATOM 1605 C C . PHE A 1 203 ? -14.037 -4.325 -1.808 1.00 79.25 203 PHE A C 1
ATOM 1607 O O . PHE A 1 203 ? -14.274 -5.515 -1.990 1.00 79.25 203 PHE A O 1
ATOM 1614 N N . CYS A 1 204 ? -14.497 -3.649 -0.751 1.00 83.12 204 CYS A N 1
ATOM 1615 C CA . CYS A 1 204 ? -15.287 -4.243 0.328 1.00 83.12 204 CYS A CA 1
ATOM 1616 C C . CYS A 1 204 ? -16.805 -4.039 0.189 1.00 83.12 204 CYS A C 1
ATOM 1618 O O . CYS A 1 204 ? -17.528 -4.364 1.134 1.00 83.12 204 CYS A O 1
ATOM 1620 N N . ARG A 1 205 ? -17.290 -3.499 -0.935 1.00 79.94 205 ARG A N 1
ATOM 1621 C CA . ARG A 1 205 ? -18.722 -3.473 -1.286 1.00 79.94 205 ARG A CA 1
ATOM 1622 C C . ARG A 1 205 ? -19.269 -4.879 -1.522 1.00 79.94 205 ARG A C 1
ATOM 1624 O O . ARG A 1 205 ? -20.393 -5.123 -1.039 1.00 79.94 205 ARG A O 1
#

Secondary structure (DSSP, 8-state):
--SSSHHHHHHHHHS-----------EEEEEE-SSSEEEEEEETTEEEETTEEEEEPEEETTTEEEEEEETT--EE-S--GGGTT-SEEEEEEE-SS-EEEEEEE-TT-HHHHHHTTPPEEEEEEEEEETTTEEEEEEEEE-TT-SS-EEEEEEETTTEEEEHHHHHHHHHTT-HHHHHHHHHHHHHHHHHHHHHIIIIIHHH--

pLDDT: mean 74.95, std 15.2, range [33.06, 95.75]

Sequence (205 aa):
MKNFIIFAVLAALLGGCGVLRPAKSDKEFKFYDGNKTVIYKFAGENLYENGRNLGVYSIYRNNIRTIAVDGAGRSYGNNYRSALNAKRMKFYHFDDGGAMIFSVWHKDGICSVYNAGRYVNFDFISNTFKDGDWLYADGKISKSDDEGIIQNGASKELGVYKTSDISKLIQDKKMDRAVKISVTSVYLHGYAKAMKTRKLDDFCR